Protein AF-A0AB36DTX1-F1 (afdb_monomer_lite)

Foldseek 3Di:
DDDDDDDPDDDPPDPPPDPPDDDDDPDPPVVVVVVVVVVVVVVVVVVVCVLVVVLVVCVVVVNQQANKDKDKDKDKDKDKDKDKDKDKDDDDEDEAEACAEAEAWQDDPQQVSEAAHELYEYEGLAEYEYYGQAEYEFYWDKIKMKMKMKMKMKMKMKMKMWMQGNVGIDIDIDIDIDIDIDIKMKIKMDTREYEAYEQNYEYEYEHNEEYEHESYDYHHVYYYYHYDYYHYYYDDIDMDMD

Sequence (242 aa):
MINTHDEAAQNVMAVVEQTHQVGESKNNRINALAAANTAWAAMRAAESVGSALYSAQALANGNIKNANVSVSLTYGEQKNVQTQHIQGNTATNSAINAGGNVTITATGADNASDINIVGSDVSGKQGTRFLADDEINFLAAKQTHQERSNNKSSGWNAGVSASYGSDGFAFGVTAGGNYGKGYGNGDETTWRTSHIGDKASNTVMVSGGNTTVKGAQVLGKSIISDVENLTIASVQDTMSYT

Organism: NCBI:txid155515

pLDDT: mean 77.7, std 23.34, range [25.55, 98.75]

Structure (mmCIF, N/CA/C/O backbone):
data_AF-A0AB36DTX1-F1
#
_entry.id   AF-A0AB36DTX1-F1
#
loop_
_atom_site.group_PDB
_atom_site.id
_atom_site.type_symbol
_atom_site.label_atom_id
_atom_site.label_alt_id
_atom_site.label_comp_id
_atom_site.label_asym_id
_atom_site.label_entity_id
_atom_site.label_seq_id
_atom_site.pdbx_PDB_ins_code
_atom_site.Cartn_x
_atom_site.Cartn_y
_atom_site.Cartn_z
_atom_site.occupancy
_atom_site.B_iso_or_equiv
_atom_site.auth_seq_id
_atom_site.auth_comp_id
_atom_site.auth_asym_id
_atom_site.auth_atom_id
_atom_site.pdbx_PDB_model_num
ATOM 1 N N . MET A 1 1 ? 43.675 40.129 -79.282 1.00 30.28 1 MET A N 1
ATOM 2 C CA . MET A 1 1 ? 43.046 41.398 -78.857 1.00 30.28 1 MET A CA 1
ATOM 3 C C . MET A 1 1 ? 41.563 41.120 -78.640 1.00 30.28 1 MET A C 1
ATOM 5 O O . MET A 1 1 ? 40.947 40.629 -79.570 1.00 30.28 1 MET A O 1
ATOM 9 N N . ILE A 1 2 ? 41.122 41.108 -77.370 1.00 25.55 2 ILE A N 1
ATOM 10 C CA . ILE A 1 2 ? 40.195 42.089 -76.734 1.00 25.55 2 ILE A CA 1
ATOM 11 C C . ILE A 1 2 ? 38.731 41.609 -76.869 1.00 25.55 2 ILE A C 1
ATOM 13 O O . ILE A 1 2 ? 38.203 41.616 -77.970 1.00 25.55 2 ILE A O 1
ATOM 17 N N . ASN A 1 3 ? 38.187 40.952 -75.827 1.00 26.89 3 ASN A N 1
ATOM 18 C CA . ASN A 1 3 ? 37.191 41.444 -74.828 1.00 26.89 3 ASN A CA 1
ATOM 19 C C . ASN A 1 3 ? 35.761 41.014 -75.235 1.00 26.89 3 ASN A C 1
ATOM 21 O O . ASN A 1 3 ? 35.511 40.880 -76.421 1.00 26.89 3 ASN A O 1
ATOM 25 N N . THR A 1 4 ? 34.765 40.739 -74.385 1.00 33.34 4 THR A N 1
ATOM 26 C CA . THR A 1 4 ? 34.500 40.921 -72.940 1.00 33.34 4 THR A CA 1
ATOM 27 C C . THR A 1 4 ? 33.229 40.103 -72.640 1.00 33.34 4 THR A C 1
ATOM 29 O O . THR A 1 4 ? 32.319 40.089 -73.459 1.00 33.34 4 THR A O 1
ATOM 32 N N . HIS A 1 5 ? 33.203 39.283 -71.585 1.00 38.34 5 HIS A N 1
ATOM 33 C CA . HIS A 1 5 ? 32.320 39.454 -70.415 1.00 38.34 5 HIS A CA 1
ATOM 34 C C . HIS A 1 5 ? 31.185 40.480 -70.583 1.00 38.34 5 HIS A C 1
ATOM 36 O O . HIS A 1 5 ? 31.476 41.669 -70.572 1.00 38.34 5 HIS A O 1
ATOM 42 N N . ASP A 1 6 ? 29.930 40.028 -70.640 1.00 33.78 6 ASP A N 1
ATOM 43 C CA . ASP A 1 6 ? 28.922 40.385 -69.632 1.00 33.78 6 ASP A CA 1
ATOM 44 C C . ASP A 1 6 ? 27.662 39.522 -69.806 1.00 33.78 6 ASP A C 1
ATOM 46 O O . ASP A 1 6 ? 27.071 39.503 -70.877 1.00 33.78 6 ASP A O 1
ATOM 50 N N . GLU A 1 7 ? 27.287 38.791 -68.760 1.00 32.81 7 GLU A N 1
ATOM 51 C CA . GLU A 1 7 ? 25.889 38.562 -68.365 1.00 32.81 7 GLU A CA 1
ATOM 52 C C . GLU A 1 7 ? 25.905 37.973 -66.946 1.00 32.81 7 GLU A C 1
ATOM 54 O O . GLU A 1 7 ? 25.476 36.858 -66.647 1.00 32.81 7 GLU A O 1
ATOM 59 N N . ALA A 1 8 ? 26.469 38.766 -66.033 1.00 42.12 8 ALA A N 1
ATOM 60 C CA . ALA A 1 8 ? 26.218 38.636 -64.611 1.00 42.12 8 ALA A CA 1
ATOM 61 C C . ALA A 1 8 ? 24.843 39.253 -64.309 1.00 42.12 8 ALA A C 1
ATOM 63 O O . ALA A 1 8 ? 24.759 40.435 -63.995 1.00 42.12 8 ALA A O 1
ATOM 64 N N . ALA A 1 9 ? 23.748 38.490 -64.427 1.00 41.53 9 ALA A N 1
ATOM 65 C CA . ALA A 1 9 ? 22.434 39.030 -64.046 1.00 41.53 9 ALA A CA 1
ATOM 66 C C . ALA A 1 9 ? 21.349 38.036 -63.609 1.00 41.53 9 ALA A C 1
ATOM 68 O O . ALA A 1 9 ? 20.247 38.483 -63.302 1.00 41.53 9 ALA A O 1
ATOM 69 N N . GLN A 1 10 ? 21.583 36.724 -63.528 1.00 39.94 10 GLN A N 1
ATOM 70 C CA . GLN A 1 10 ? 20.505 35.809 -63.119 1.00 39.94 10 GLN A CA 1
ATOM 71 C C . GLN A 1 10 ? 21.005 34.666 -62.244 1.00 39.94 10 GLN A C 1
ATOM 73 O O . GLN A 1 10 ? 21.277 33.588 -62.752 1.00 39.94 10 GLN A O 1
ATOM 78 N N . ASN A 1 11 ? 21.139 34.925 -60.935 1.00 34.72 11 ASN A N 1
ATOM 79 C CA . ASN A 1 11 ? 20.739 33.995 -59.857 1.00 34.72 11 ASN A CA 1
ATOM 80 C C . ASN A 1 11 ? 21.130 34.515 -58.457 1.00 34.72 11 ASN A C 1
ATOM 82 O O . ASN A 1 11 ? 21.840 33.853 -57.706 1.00 34.72 11 ASN A O 1
ATOM 86 N N . VAL A 1 12 ? 20.646 35.707 -58.082 1.00 37.22 12 VAL A N 1
ATOM 87 C CA . VAL A 1 12 ? 20.750 36.229 -56.696 1.00 37.22 12 VAL A CA 1
ATOM 88 C C . VAL A 1 12 ? 19.394 36.266 -55.967 1.00 37.22 12 VAL A C 1
ATOM 90 O O . VAL A 1 12 ? 19.326 36.620 -54.799 1.00 37.22 12 VAL A O 1
ATOM 93 N N . MET A 1 13 ? 18.292 35.817 -56.569 1.00 35.56 13 MET A N 1
ATOM 94 C CA . MET A 1 13 ? 16.969 35.885 -55.926 1.00 35.56 13 MET A CA 1
ATOM 95 C C . MET A 1 13 ? 16.268 34.524 -55.908 1.00 35.56 13 MET A C 1
ATOM 97 O O . MET A 1 13 ? 15.275 34.322 -56.592 1.00 35.56 13 MET A O 1
ATOM 101 N N . ALA A 1 14 ? 16.785 33.586 -55.112 1.00 34.72 14 ALA A N 1
ATOM 102 C CA . ALA A 1 14 ? 16.060 32.356 -54.766 1.00 34.72 14 ALA A CA 1
ATOM 103 C C . ALA A 1 14 ? 16.318 31.911 -53.310 1.00 34.72 14 ALA A C 1
ATOM 105 O O . ALA A 1 14 ? 16.399 30.723 -53.018 1.00 34.72 14 ALA A O 1
ATOM 106 N N . VAL A 1 15 ? 16.477 32.873 -52.389 1.00 36.94 15 VAL A N 1
ATOM 107 C CA . VAL A 1 15 ? 16.600 32.622 -50.932 1.00 36.94 15 VAL A CA 1
ATOM 108 C C . VAL A 1 15 ? 15.496 33.323 -50.115 1.00 36.94 15 VAL A C 1
ATOM 110 O O . VAL A 1 15 ? 15.457 33.201 -48.898 1.00 36.94 15 VAL A O 1
ATOM 113 N N . VAL A 1 16 ? 14.530 34.010 -50.737 1.00 35.59 16 VAL A N 1
ATOM 114 C CA . VAL A 1 16 ? 13.534 34.822 -49.992 1.00 35.59 16 VAL A CA 1
ATOM 115 C C . VAL A 1 16 ? 12.082 34.340 -50.148 1.00 35.59 16 VAL A C 1
ATOM 117 O O . VAL A 1 16 ? 11.162 34.992 -49.673 1.00 35.59 16 VAL A O 1
ATOM 120 N N . GLU A 1 17 ? 11.836 33.154 -50.708 1.00 36.50 17 GLU A N 1
ATOM 121 C CA . GLU A 1 17 ? 10.462 32.654 -50.896 1.00 36.50 17 GLU A CA 1
ATOM 122 C C . GLU A 1 17 ? 10.213 31.258 -50.304 1.00 36.50 17 GLU A C 1
ATOM 124 O O . GLU A 1 17 ? 9.745 30.348 -50.975 1.00 36.50 17 GLU A O 1
ATOM 129 N N . GLN A 1 18 ? 10.478 31.086 -49.004 1.00 33.38 18 GLN A N 1
ATOM 130 C CA . GLN A 1 18 ? 9.842 30.023 -48.200 1.00 33.38 18 GLN A CA 1
ATOM 131 C C . GLN A 1 18 ? 9.510 30.492 -46.773 1.00 33.38 18 GLN A C 1
ATOM 133 O O . GLN A 1 18 ? 9.759 29.798 -45.792 1.00 33.38 18 GLN A O 1
ATOM 138 N N . THR A 1 19 ? 8.914 31.680 -46.640 1.00 36.16 19 THR A N 1
ATOM 139 C CA . THR A 1 19 ? 8.473 32.225 -45.337 1.00 36.16 19 THR A CA 1
ATOM 140 C C . THR A 1 19 ? 6.961 32.299 -45.160 1.00 36.16 19 THR A C 1
ATOM 142 O O . THR A 1 19 ? 6.487 32.996 -44.269 1.00 36.16 19 THR A O 1
ATOM 145 N N . HIS A 1 20 ? 6.172 31.562 -45.941 1.00 39.56 20 HIS A N 1
ATOM 146 C CA . HIS A 1 20 ? 4.718 31.561 -45.768 1.0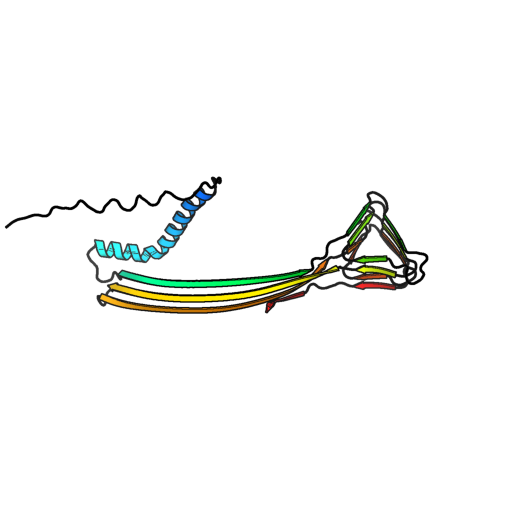0 39.56 20 HIS A CA 1
ATOM 147 C C . HIS A 1 20 ? 4.123 30.157 -45.818 1.00 39.56 20 HIS A C 1
ATOM 149 O O . HIS A 1 20 ? 3.530 29.761 -46.813 1.00 39.56 20 HIS A O 1
ATOM 155 N N . GLN A 1 21 ? 4.251 29.430 -44.705 1.00 42.47 21 GLN A N 1
ATOM 156 C CA . GLN A 1 21 ? 3.167 28.620 -44.130 1.00 42.47 21 GLN A CA 1
ATOM 157 C C . GLN A 1 21 ? 3.611 28.027 -42.787 1.00 42.47 21 GLN A C 1
ATOM 159 O O . GLN A 1 21 ? 3.965 26.859 -42.680 1.00 42.47 21 GLN A O 1
ATOM 164 N N . VAL A 1 22 ? 3.571 28.836 -41.729 1.00 38.41 22 VAL A N 1
ATOM 165 C CA . VAL A 1 22 ? 3.405 28.307 -40.371 1.00 38.41 22 VAL A CA 1
ATOM 166 C C . VAL A 1 22 ? 2.289 29.109 -39.730 1.00 38.41 22 VAL A C 1
ATOM 168 O O . VAL A 1 22 ? 2.400 30.316 -39.525 1.00 38.41 22 VAL A O 1
ATOM 171 N N . GLY A 1 23 ? 1.174 28.415 -39.528 1.00 38.50 23 GLY A N 1
ATOM 172 C CA . GLY A 1 23 ? -0.041 28.948 -38.950 1.00 38.50 23 GLY A CA 1
ATOM 173 C C . GLY A 1 23 ? 0.167 29.499 -37.544 1.00 38.50 23 GLY A C 1
ATOM 174 O O . GLY A 1 23 ? 1.085 29.131 -36.810 1.00 38.50 23 GLY A O 1
ATOM 175 N N . GLU A 1 24 ? -0.740 30.401 -37.205 1.00 44.47 24 GLU A N 1
ATOM 176 C CA . GLU A 1 24 ? -0.897 31.075 -35.928 1.00 44.47 24 GLU A CA 1
ATOM 177 C C . GLU A 1 24 ? -0.615 30.164 -34.722 1.00 44.47 24 GLU A C 1
ATOM 179 O O . GLU A 1 24 ? -1.374 29.250 -34.407 1.00 44.47 24 GLU A O 1
ATOM 184 N N . SER A 1 25 ? 0.453 30.453 -33.981 1.00 38.62 25 SER A N 1
ATOM 185 C CA . SER A 1 25 ? 0.620 29.954 -32.617 1.00 38.62 25 SER A CA 1
ATOM 186 C C . SER A 1 25 ? 0.787 31.138 -31.678 1.00 38.62 25 SER A C 1
ATOM 188 O O . SER A 1 25 ? 1.825 31.796 -31.627 1.00 38.62 25 SER A O 1
ATOM 190 N N . LYS A 1 26 ? -0.283 31.418 -30.931 1.00 46.44 26 LYS A N 1
ATOM 191 C CA . LYS A 1 26 ? -0.342 32.409 -29.854 1.00 46.44 26 LYS A CA 1
ATOM 192 C C . LYS A 1 26 ? 0.553 31.967 -28.697 1.00 46.44 26 LYS A C 1
ATOM 194 O O . LYS A 1 26 ? 0.044 31.381 -27.756 1.00 46.44 26 LYS A O 1
ATOM 199 N N . ASN A 1 27 ? 1.863 32.207 -28.759 1.00 40.97 27 ASN A N 1
ATOM 200 C CA . ASN A 1 27 ? 2.748 32.165 -27.589 1.00 40.97 27 ASN A CA 1
ATOM 201 C C . ASN A 1 27 ? 4.073 32.897 -27.874 1.00 40.97 27 ASN A C 1
ATOM 203 O O . ASN A 1 27 ? 5.014 32.323 -28.420 1.00 40.97 27 ASN A O 1
ATOM 207 N N . ASN A 1 28 ? 4.185 34.147 -27.403 1.00 47.97 28 ASN A N 1
ATOM 208 C CA . ASN A 1 28 ? 5.366 35.031 -27.505 1.00 47.97 28 ASN A CA 1
ATOM 209 C C . ASN A 1 28 ? 6.669 34.471 -26.882 1.00 47.97 28 ASN A C 1
ATOM 211 O O . ASN A 1 28 ? 7.699 35.137 -26.901 1.00 47.97 28 ASN A O 1
ATOM 215 N N . ARG A 1 29 ? 6.648 33.258 -26.316 1.00 45.75 29 ARG A N 1
ATOM 216 C CA . ARG A 1 29 ? 7.802 32.598 -25.687 1.00 45.75 29 ARG A CA 1
ATOM 217 C C . ARG A 1 29 ? 8.545 31.628 -26.610 1.00 45.75 29 ARG A C 1
ATOM 219 O O . ARG A 1 29 ? 9.680 31.282 -26.304 1.00 45.75 29 ARG A O 1
ATOM 226 N N . ILE A 1 30 ? 7.954 31.229 -27.739 1.00 44.59 30 ILE A N 1
ATOM 227 C CA . ILE A 1 30 ? 8.590 30.285 -28.678 1.00 44.59 30 ILE A CA 1
ATOM 228 C C . ILE A 1 30 ? 9.652 30.985 -29.549 1.00 44.59 30 ILE A C 1
ATOM 230 O O . ILE A 1 30 ? 10.668 30.381 -29.880 1.00 44.59 30 ILE A O 1
ATOM 234 N N . ASN A 1 31 ? 9.517 32.292 -29.802 1.00 42.81 31 ASN A N 1
ATOM 235 C CA . ASN A 1 31 ? 10.496 33.046 -30.599 1.00 42.81 31 ASN A CA 1
ATOM 236 C C . ASN A 1 31 ? 11.776 33.427 -29.837 1.00 42.81 31 ASN A C 1
ATOM 238 O O . ASN A 1 31 ? 12.819 33.618 -30.458 1.00 42.81 31 ASN A O 1
ATOM 242 N N . ALA A 1 32 ? 11.740 33.502 -28.503 1.00 50.34 32 ALA A N 1
ATOM 243 C CA . ALA A 1 32 ? 12.920 33.875 -27.719 1.00 50.34 32 ALA A CA 1
ATOM 244 C C . ALA A 1 32 ? 13.977 32.753 -27.653 1.00 50.34 32 ALA A C 1
ATOM 246 O O . ALA A 1 32 ? 15.165 33.036 -27.509 1.00 50.34 32 ALA A O 1
ATOM 247 N N . LEU A 1 33 ? 13.573 31.483 -27.807 1.00 48.06 33 LEU A N 1
ATOM 248 C CA . LEU A 1 33 ? 14.502 30.345 -27.787 1.00 48.06 33 LEU A CA 1
ATOM 249 C C . LEU A 1 33 ? 15.276 30.158 -29.104 1.00 48.06 33 LEU A C 1
ATOM 251 O O . LEU A 1 33 ? 16.348 29.553 -29.098 1.00 48.06 33 LEU A O 1
ATOM 255 N N . ALA A 1 34 ? 14.776 30.698 -30.219 1.00 48.03 34 ALA A N 1
ATOM 256 C CA . ALA A 1 34 ? 15.434 30.589 -31.522 1.00 48.03 34 ALA A CA 1
ATOM 257 C C . ALA A 1 34 ? 16.704 31.456 -31.616 1.00 48.03 34 ALA A C 1
ATOM 259 O O . ALA A 1 34 ? 17.666 31.062 -32.267 1.00 48.03 34 ALA A O 1
ATOM 260 N N . ALA A 1 35 ? 16.748 32.596 -30.918 1.00 46.44 35 ALA A N 1
ATOM 261 C CA . ALA A 1 35 ? 17.916 33.481 -30.898 1.00 46.44 35 ALA A CA 1
ATOM 262 C C . ALA A 1 35 ? 19.001 33.047 -29.888 1.00 46.44 35 ALA A C 1
ATOM 264 O O . ALA A 1 35 ? 20.168 33.397 -30.043 1.00 46.44 35 ALA A O 1
ATOM 265 N N . ALA A 1 36 ? 18.638 32.274 -28.857 1.00 41.97 36 ALA A N 1
ATOM 266 C CA . ALA A 1 36 ? 19.578 31.809 -27.834 1.00 41.97 36 ALA A CA 1
ATOM 267 C C . ALA A 1 36 ? 20.322 30.521 -28.244 1.00 41.97 36 ALA A C 1
ATOM 269 O O . ALA A 1 36 ? 21.520 30.391 -27.988 1.00 41.97 36 ALA A O 1
ATOM 270 N N . ASN A 1 37 ? 19.652 29.590 -28.937 1.00 41.16 37 ASN A N 1
ATOM 271 C CA . ASN A 1 37 ? 20.291 28.358 -29.420 1.00 41.16 37 ASN A CA 1
ATOM 272 C C . ASN A 1 37 ? 21.269 28.601 -30.581 1.00 41.16 37 ASN A C 1
ATOM 274 O O . ASN A 1 37 ? 22.241 27.860 -30.720 1.00 41.16 37 ASN A O 1
ATOM 278 N N . THR A 1 38 ? 21.072 29.655 -31.376 1.00 44.66 38 THR A N 1
ATOM 279 C CA . THR A 1 38 ? 22.028 30.054 -32.421 1.00 44.66 38 THR A CA 1
ATOM 280 C C . THR A 1 38 ? 23.316 30.615 -31.821 1.00 44.66 38 THR A C 1
ATOM 282 O O . THR A 1 38 ? 24.399 30.299 -32.308 1.00 44.66 38 THR A O 1
ATOM 285 N N . ALA A 1 39 ? 23.229 31.351 -30.708 1.00 38.66 39 ALA A N 1
ATOM 286 C CA . ALA A 1 39 ? 24.400 31.847 -29.985 1.00 38.66 39 ALA A CA 1
ATOM 287 C C . ALA A 1 39 ? 25.211 30.714 -29.324 1.00 38.66 39 ALA A C 1
ATOM 289 O O . ALA A 1 39 ? 26.442 30.731 -29.362 1.00 38.66 39 ALA A O 1
ATOM 290 N N . TRP A 1 40 ? 24.548 29.699 -28.755 1.00 38.84 40 TRP A N 1
ATOM 291 C CA . TRP A 1 40 ? 25.237 28.569 -28.114 1.00 38.84 40 TRP A CA 1
ATOM 292 C C . TRP A 1 40 ? 25.852 27.591 -29.130 1.00 38.84 40 TRP A C 1
ATOM 294 O O . TRP A 1 40 ? 26.961 27.096 -28.924 1.00 38.84 40 TRP A O 1
ATOM 304 N N . ALA A 1 41 ? 25.187 27.378 -30.271 1.00 43.34 41 ALA A N 1
ATOM 305 C CA . ALA A 1 41 ? 25.747 26.629 -31.395 1.00 43.34 41 ALA A CA 1
ATOM 306 C C . ALA A 1 41 ? 26.951 27.352 -32.028 1.00 43.34 41 ALA A C 1
ATOM 308 O O . ALA A 1 41 ? 27.944 26.703 -32.353 1.00 43.34 41 ALA A O 1
ATOM 309 N N . ALA A 1 42 ? 26.915 28.687 -32.123 1.00 37.41 42 ALA A N 1
ATOM 310 C CA . ALA A 1 42 ? 28.039 29.491 -32.606 1.00 37.41 42 ALA A CA 1
ATOM 311 C C . ALA A 1 42 ? 29.253 29.458 -31.655 1.00 37.41 42 ALA A C 1
ATOM 313 O O . ALA A 1 42 ? 30.391 29.426 -32.118 1.00 37.41 42 ALA A O 1
ATOM 314 N N . MET A 1 43 ? 29.035 29.394 -30.334 1.00 38.88 43 MET A N 1
ATOM 315 C CA . MET A 1 43 ? 30.123 29.270 -29.352 1.00 38.88 43 MET A CA 1
ATOM 316 C C . MET A 1 43 ? 30.751 27.871 -29.305 1.00 38.88 43 MET A C 1
ATOM 318 O O . MET A 1 43 ? 31.968 27.772 -29.198 1.00 38.88 43 MET A O 1
ATOM 322 N N . ARG A 1 44 ? 29.980 26.783 -29.448 1.00 42.84 44 ARG A N 1
ATOM 323 C CA . ARG A 1 44 ? 30.567 25.431 -29.592 1.00 42.84 44 ARG A CA 1
ATOM 324 C C . ARG A 1 44 ? 31.238 25.219 -30.947 1.00 42.84 44 ARG A C 1
ATOM 326 O O . ARG A 1 44 ? 32.232 24.504 -31.030 1.00 42.84 44 ARG A O 1
ATOM 333 N N . ALA A 1 45 ? 30.751 25.887 -31.992 1.00 41.22 45 ALA A N 1
ATOM 334 C CA . ALA A 1 45 ? 31.471 25.959 -33.255 1.00 41.22 45 ALA A CA 1
ATOM 335 C C . ALA A 1 45 ? 32.825 26.672 -33.085 1.00 41.22 45 ALA A C 1
ATOM 337 O O . ALA A 1 45 ? 33.783 26.286 -33.748 1.00 41.22 45 ALA A O 1
ATOM 338 N N . ALA A 1 46 ? 32.960 27.621 -32.148 1.00 38.75 46 ALA A N 1
ATOM 339 C CA . ALA A 1 46 ? 34.214 28.336 -31.907 1.00 38.75 46 ALA A CA 1
ATOM 340 C C . ALA A 1 46 ? 35.369 27.435 -31.409 1.00 38.75 46 ALA A C 1
ATOM 342 O O . ALA A 1 46 ? 36.513 27.670 -31.791 1.00 38.75 46 ALA A O 1
ATOM 343 N N . GLU A 1 47 ? 35.099 26.363 -30.651 1.00 42.09 47 GLU A N 1
ATOM 344 C CA . GLU A 1 47 ? 36.140 25.383 -30.273 1.00 42.09 47 GLU A CA 1
ATOM 345 C C . GLU A 1 47 ? 36.613 24.545 -31.474 1.00 42.09 47 GLU A C 1
ATOM 347 O O . GLU A 1 47 ? 37.800 24.252 -31.598 1.00 42.09 47 GLU A O 1
ATOM 352 N N . SER A 1 48 ? 35.724 24.244 -32.428 1.00 45.88 48 SER A N 1
ATOM 353 C CA . SER A 1 48 ? 36.092 23.601 -33.705 1.00 45.88 48 SER A CA 1
ATOM 354 C C . SER A 1 48 ? 36.698 24.565 -34.741 1.00 45.88 48 SER A C 1
ATOM 356 O O . SER A 1 48 ? 37.262 24.141 -35.749 1.00 45.88 48 SER A O 1
ATOM 358 N N . VAL A 1 49 ? 36.625 25.876 -34.486 1.00 41.06 49 VAL A N 1
ATOM 359 C CA . VAL A 1 49 ? 37.140 26.950 -35.353 1.00 41.06 49 VAL A CA 1
ATOM 360 C C . VAL A 1 49 ? 38.594 27.317 -35.023 1.00 41.06 49 VAL A C 1
ATOM 362 O O . VAL A 1 49 ? 39.207 28.097 -35.746 1.00 41.06 49 VAL A O 1
ATOM 365 N N . GLY A 1 50 ? 39.226 26.684 -34.030 1.00 46.50 50 GLY A N 1
ATOM 366 C CA . GLY A 1 50 ? 40.689 26.741 -33.896 1.00 46.50 50 GLY A CA 1
ATOM 367 C C . GLY A 1 50 ? 41.405 26.230 -35.158 1.00 46.50 50 GLY A C 1
ATOM 368 O O . GLY A 1 50 ? 42.393 26.811 -35.601 1.00 46.50 50 GLY A O 1
ATOM 369 N N . SER A 1 51 ? 40.848 25.201 -35.805 1.00 47.50 51 SER A N 1
ATOM 370 C CA . SER A 1 51 ? 41.370 24.590 -37.039 1.00 47.50 51 SER A CA 1
ATOM 371 C C . SER A 1 51 ? 41.016 25.388 -38.304 1.00 47.50 51 SER A C 1
ATOM 373 O O . SER A 1 51 ? 41.786 25.427 -39.268 1.00 47.50 51 SER A O 1
ATOM 375 N N . ALA A 1 52 ? 39.853 26.048 -38.303 1.00 44.25 52 ALA A N 1
ATOM 376 C CA . ALA A 1 52 ? 39.348 26.823 -39.438 1.00 44.25 52 ALA A CA 1
ATOM 377 C C . ALA A 1 52 ? 40.005 28.215 -39.551 1.00 44.25 52 ALA A C 1
ATOM 379 O O . ALA A 1 52 ? 40.267 28.691 -40.653 1.00 44.25 52 ALA A O 1
ATOM 380 N N . LEU A 1 53 ? 40.343 28.860 -38.427 1.00 42.84 53 LEU A N 1
ATOM 381 C CA . LEU A 1 53 ? 41.071 30.136 -38.445 1.00 42.84 53 LEU A CA 1
ATOM 382 C C . LEU A 1 53 ? 42.556 29.957 -38.792 1.00 42.84 53 LEU A C 1
ATOM 384 O O . LEU A 1 53 ? 43.109 30.769 -39.533 1.00 42.84 53 LEU A O 1
ATOM 388 N N . TYR A 1 54 ? 43.188 28.868 -38.338 1.00 47.91 54 TYR A N 1
ATOM 389 C CA . TYR A 1 54 ? 44.573 28.544 -38.707 1.00 47.91 54 TYR A CA 1
ATOM 390 C C . TYR A 1 54 ? 44.729 28.281 -40.210 1.00 47.91 54 TYR A C 1
ATOM 392 O O . TYR A 1 54 ? 45.692 28.738 -40.827 1.00 47.91 54 TYR A O 1
ATOM 400 N N . SER A 1 55 ? 43.765 27.585 -40.818 1.00 49.66 55 SER A N 1
ATOM 401 C CA . SER A 1 55 ? 43.750 27.344 -42.264 1.00 49.66 55 SER A CA 1
ATOM 402 C C . SER A 1 55 ? 43.454 28.620 -43.058 1.00 49.66 55 SER A C 1
ATOM 404 O O . SER A 1 55 ? 44.123 28.857 -44.061 1.00 49.66 55 SER A O 1
ATOM 406 N N . ALA A 1 56 ? 42.566 29.501 -42.582 1.00 45.34 56 ALA A N 1
ATOM 407 C CA . ALA A 1 56 ? 42.302 30.797 -43.216 1.00 45.34 56 ALA A CA 1
ATOM 408 C C . ALA A 1 56 ? 43.507 31.761 -43.158 1.00 45.34 56 ALA A C 1
ATOM 410 O O . ALA A 1 56 ? 43.806 32.443 -44.140 1.00 45.34 56 ALA A O 1
ATOM 411 N N . GLN A 1 57 ? 44.246 31.797 -42.045 1.00 45.50 57 GLN A N 1
ATOM 412 C CA . GLN A 1 57 ? 45.416 32.671 -41.899 1.00 45.50 57 GLN A CA 1
ATOM 413 C C . GLN A 1 57 ? 46.660 32.140 -42.638 1.00 45.50 57 GLN A C 1
ATOM 415 O O . GLN A 1 57 ? 47.465 32.930 -43.137 1.00 45.50 57 GLN A O 1
ATOM 420 N N . ALA A 1 58 ? 46.792 30.816 -42.790 1.00 50.78 58 ALA A N 1
ATOM 421 C CA . ALA A 1 58 ? 47.787 30.192 -43.668 1.00 50.78 58 ALA A CA 1
ATOM 422 C C . ALA A 1 58 ? 47.472 30.405 -45.164 1.00 50.78 58 ALA A C 1
ATOM 424 O O . ALA A 1 58 ? 48.395 30.573 -45.965 1.00 50.78 58 ALA A O 1
ATOM 425 N N . LEU A 1 59 ? 46.182 30.469 -45.527 1.00 49.28 59 LEU A N 1
ATOM 426 C CA . LEU A 1 59 ? 45.705 30.798 -46.876 1.00 49.28 59 LEU A CA 1
ATOM 427 C C . LEU A 1 59 ? 46.003 32.261 -47.250 1.00 49.28 59 LEU A C 1
ATOM 429 O O . LEU A 1 59 ? 46.459 32.533 -48.357 1.00 49.28 59 LEU A O 1
ATOM 433 N N . ALA A 1 60 ? 45.814 33.191 -46.308 1.00 51.91 60 ALA A N 1
ATOM 434 C CA . ALA A 1 60 ? 46.058 34.622 -46.509 1.00 51.91 60 ALA A CA 1
ATOM 435 C C . ALA A 1 60 ? 47.552 34.994 -46.619 1.00 51.91 60 ALA A C 1
ATOM 437 O O . ALA A 1 60 ? 47.898 35.930 -47.333 1.00 51.91 60 ALA A O 1
ATOM 438 N N . ASN A 1 61 ? 48.445 34.248 -45.958 1.00 50.28 61 ASN A N 1
ATOM 439 C CA . ASN A 1 61 ? 49.901 34.451 -46.027 1.00 50.28 61 ASN A CA 1
ATOM 440 C C . ASN A 1 61 ? 50.590 33.634 -47.140 1.00 50.28 61 ASN A C 1
ATOM 442 O O . ASN A 1 61 ? 51.814 33.510 -47.149 1.00 50.28 61 ASN A O 1
ATOM 446 N N . GLY A 1 62 ? 49.822 33.044 -48.066 1.00 45.03 62 GLY A N 1
ATOM 447 C CA . GLY A 1 62 ? 50.355 32.295 -49.210 1.00 45.03 62 GLY A CA 1
ATOM 448 C C . GLY A 1 62 ? 51.073 30.990 -48.849 1.00 45.03 62 GLY A C 1
ATOM 449 O O . GLY A 1 62 ? 51.683 30.370 -49.717 1.00 45.03 62 GLY A O 1
ATOM 450 N N . ASN A 1 63 ? 50.989 30.537 -47.594 1.00 51.50 63 ASN A N 1
ATOM 451 C CA . ASN A 1 63 ? 51.671 29.336 -47.120 1.00 51.50 63 ASN A CA 1
ATOM 452 C C . ASN A 1 63 ? 50.679 28.170 -46.988 1.00 51.50 63 ASN A C 1
ATOM 454 O O . ASN A 1 63 ? 50.470 27.591 -45.923 1.00 51.50 63 ASN A O 1
ATOM 458 N N . ILE A 1 64 ? 50.070 27.816 -48.121 1.00 50.97 64 ILE A N 1
ATOM 459 C CA . ILE A 1 64 ? 49.101 26.719 -48.287 1.00 50.97 64 ILE A CA 1
ATOM 460 C C . ILE A 1 64 ? 49.827 25.364 -48.394 1.00 50.97 64 ILE A C 1
ATOM 462 O O . ILE A 1 64 ? 49.540 24.559 -49.274 1.00 50.97 64 ILE A O 1
ATOM 466 N N . LYS A 1 65 ? 50.840 25.114 -47.558 1.00 50.19 65 LYS A N 1
ATOM 467 C CA . LYS A 1 65 ? 51.521 23.805 -47.529 1.00 50.19 65 LYS A CA 1
ATOM 468 C C . LYS A 1 65 ? 51.023 22.882 -46.417 1.00 50.19 65 LYS A C 1
ATOM 470 O O . LYS A 1 65 ? 51.168 21.677 -46.558 1.00 50.19 65 LYS A O 1
ATOM 475 N N . ASN A 1 66 ? 50.363 23.422 -45.384 1.00 49.84 66 ASN A N 1
ATOM 476 C CA . ASN A 1 66 ? 49.899 22.651 -44.218 1.00 49.84 66 ASN A CA 1
ATOM 477 C C . ASN A 1 66 ? 48.412 22.868 -43.859 1.00 49.84 66 ASN A C 1
ATOM 479 O O . ASN A 1 66 ? 47.977 22.470 -42.780 1.00 49.84 66 ASN A O 1
ATOM 483 N N . ALA A 1 67 ? 47.624 23.528 -44.714 1.00 53.91 67 ALA A N 1
ATOM 484 C CA . ALA A 1 67 ? 46.191 23.706 -44.478 1.00 53.91 67 ALA A CA 1
ATOM 485 C C . ALA A 1 67 ? 45.426 22.499 -45.042 1.00 53.91 67 ALA A C 1
ATOM 487 O O . ALA A 1 67 ? 45.222 22.407 -46.249 1.00 53.91 67 ALA A O 1
ATOM 488 N N . ASN A 1 68 ? 45.021 21.576 -44.167 1.00 55.34 68 ASN A N 1
ATOM 489 C CA . ASN A 1 68 ? 44.203 20.428 -44.550 1.00 55.34 68 ASN A CA 1
ATOM 490 C C . ASN A 1 68 ? 42.734 20.864 -44.650 1.00 55.34 68 ASN A C 1
ATOM 492 O O . ASN A 1 68 ? 42.125 21.214 -43.640 1.00 55.34 68 ASN A O 1
ATOM 496 N N . VAL A 1 69 ? 42.169 20.851 -45.856 1.00 66.75 69 VAL A N 1
ATOM 497 C CA . VAL A 1 69 ? 40.767 21.207 -46.122 1.00 66.75 69 VAL A CA 1
ATOM 498 C C . VAL A 1 69 ? 40.050 19.974 -46.651 1.00 66.75 69 VAL A C 1
ATOM 500 O O . VAL A 1 69 ? 40.520 19.357 -47.603 1.00 66.75 69 VAL A O 1
ATOM 503 N N . SER A 1 70 ? 38.917 19.603 -46.056 1.00 63.00 70 SER A N 1
ATOM 504 C CA . SER A 1 70 ? 38.072 18.506 -46.532 1.00 63.00 70 SER A CA 1
ATOM 505 C C . SER A 1 70 ? 36.623 18.958 -46.708 1.00 63.00 70 SER A C 1
ATOM 507 O O . SER A 1 70 ? 36.090 19.724 -45.908 1.00 63.00 70 SER A O 1
ATOM 509 N N . VAL A 1 71 ? 35.986 18.484 -47.778 1.00 73.50 71 VAL A N 1
ATOM 510 C CA . VAL A 1 71 ? 34.563 18.673 -48.081 1.00 73.50 71 VAL A CA 1
ATOM 511 C C . VAL A 1 71 ? 33.951 17.294 -48.287 1.00 73.50 71 VAL A C 1
ATOM 513 O O . VAL A 1 71 ? 34.507 16.472 -49.011 1.00 73.50 71 VAL A O 1
ATOM 516 N N . SER A 1 72 ? 32.811 17.026 -47.658 1.00 72.56 72 SER A N 1
ATOM 517 C CA . SER A 1 72 ? 32.097 15.754 -47.790 1.00 72.56 72 SER A CA 1
ATOM 518 C C . SER A 1 72 ? 30.604 15.970 -47.977 1.00 72.56 72 SER A C 1
ATOM 520 O O . SER A 1 72 ? 30.009 16.779 -47.267 1.00 72.56 72 SER A O 1
ATOM 522 N N . LEU A 1 73 ? 30.001 15.205 -48.884 1.00 75.69 73 LEU A N 1
ATOM 523 C CA . LEU A 1 73 ? 28.565 15.161 -49.122 1.00 75.69 73 LEU A CA 1
ATOM 524 C C . LEU A 1 73 ? 28.071 13.739 -48.863 1.00 75.69 73 LEU A C 1
ATOM 526 O O . LEU A 1 73 ? 28.492 12.813 -49.550 1.00 75.69 73 LEU A O 1
ATOM 530 N N . THR A 1 74 ? 27.177 13.578 -47.891 1.00 78.31 74 THR A N 1
ATOM 531 C CA . THR A 1 74 ? 26.633 12.279 -47.473 1.00 78.31 74 THR A CA 1
ATOM 532 C C . THR A 1 74 ? 25.111 12.304 -47.578 1.00 78.31 74 THR A C 1
ATOM 534 O O . THR A 1 74 ? 24.476 13.239 -47.098 1.00 78.31 74 THR A O 1
ATOM 537 N N . TYR A 1 75 ? 24.526 11.272 -48.182 1.00 79.38 75 TYR A N 1
ATOM 538 C CA . TYR A 1 75 ? 23.088 11.036 -48.287 1.00 79.38 75 TYR A CA 1
ATOM 539 C C . TYR A 1 75 ? 22.723 9.737 -47.570 1.00 79.38 75 TYR A C 1
ATOM 541 O O . TYR A 1 75 ? 23.440 8.746 -47.680 1.00 79.38 75 TYR A O 1
ATOM 549 N N . GLY A 1 76 ? 21.615 9.715 -46.838 1.00 84.12 76 GLY A N 1
ATOM 550 C CA . GLY A 1 76 ? 21.191 8.528 -46.109 1.00 84.12 76 GLY A CA 1
ATOM 551 C C . GLY A 1 76 ? 19.806 8.663 -45.497 1.00 84.12 76 GLY A C 1
ATOM 552 O O . GLY A 1 76 ? 19.322 9.774 -45.284 1.00 84.12 76 GLY A O 1
ATOM 553 N N . GLU A 1 77 ? 19.187 7.527 -45.192 1.00 82.56 77 GLU A N 1
ATOM 554 C CA . GLU A 1 77 ? 17.889 7.450 -44.522 1.00 82.56 77 GLU A CA 1
ATOM 555 C C . GLU A 1 77 ? 18.031 6.788 -43.153 1.00 82.56 77 GLU A C 1
ATOM 557 O O . GLU A 1 77 ? 18.782 5.825 -42.982 1.00 82.56 77 GLU A O 1
ATOM 562 N N . GLN A 1 78 ? 17.263 7.269 -42.175 1.00 85.00 78 GLN A N 1
ATOM 563 C CA . GLN A 1 78 ? 17.218 6.708 -40.829 1.00 85.00 78 GLN A CA 1
ATOM 564 C C . GLN A 1 78 ? 15.769 6.507 -40.383 1.00 85.00 78 GLN A C 1
ATOM 566 O O . GLN A 1 78 ? 14.928 7.394 -40.502 1.00 85.00 78 GLN A O 1
ATOM 571 N N . LYS A 1 79 ? 15.488 5.332 -39.823 1.00 83.81 79 LYS A N 1
ATOM 572 C CA . LYS A 1 79 ? 14.194 4.943 -39.267 1.00 83.81 79 LYS A CA 1
ATOM 573 C C . LYS A 1 79 ? 14.379 4.474 -37.831 1.00 83.81 79 LYS A C 1
ATOM 575 O O . LYS A 1 79 ? 15.204 3.604 -37.568 1.00 83.81 79 LYS A O 1
ATOM 580 N N . ASN A 1 80 ? 13.589 5.019 -36.912 1.00 85.12 80 ASN A N 1
ATOM 581 C CA . ASN A 1 80 ? 13.522 4.574 -35.523 1.00 85.12 80 ASN A CA 1
ATOM 582 C C . ASN A 1 80 ? 12.055 4.385 -35.127 1.00 85.12 80 ASN A C 1
ATOM 584 O O . ASN A 1 80 ? 11.239 5.273 -35.355 1.00 85.12 80 ASN A O 1
ATOM 588 N N . VAL A 1 81 ? 11.717 3.225 -34.570 1.00 86.06 81 VAL A N 1
ATOM 589 C CA . VAL A 1 81 ? 10.361 2.873 -34.142 1.00 86.06 81 VAL A CA 1
ATOM 590 C C . VAL A 1 81 ? 10.428 2.361 -32.713 1.00 86.06 81 VAL A C 1
ATOM 592 O O . VAL A 1 81 ? 11.002 1.301 -32.464 1.00 86.06 81 VAL A O 1
ATOM 595 N N . GLN A 1 82 ? 9.790 3.093 -31.806 1.00 85.75 82 GLN A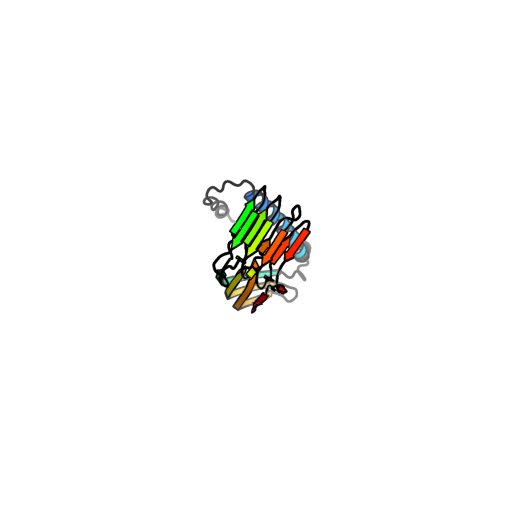 N 1
ATOM 596 C CA . GLN A 1 82 ? 9.611 2.708 -30.413 1.00 85.75 82 GLN A CA 1
ATOM 597 C C . GLN A 1 82 ? 8.130 2.435 -30.155 1.00 85.75 82 GLN A C 1
ATOM 599 O O . GLN A 1 82 ? 7.269 3.250 -30.478 1.00 85.75 82 GLN A O 1
ATOM 604 N N . THR A 1 83 ? 7.838 1.282 -29.568 1.00 86.25 83 THR A N 1
ATOM 605 C CA . THR A 1 83 ? 6.498 0.902 -29.111 1.00 86.25 83 THR A CA 1
ATOM 606 C C . THR A 1 83 ? 6.557 0.623 -27.622 1.00 86.25 83 THR A C 1
ATOM 608 O O . THR A 1 83 ? 7.442 -0.112 -27.188 1.00 86.25 83 THR A O 1
ATOM 611 N N . GLN A 1 84 ? 5.629 1.197 -26.863 1.00 87.69 84 GLN A N 1
ATOM 612 C CA . GLN A 1 84 ? 5.519 1.036 -25.417 1.00 87.69 84 GLN A CA 1
ATOM 613 C C . GLN A 1 84 ? 4.077 0.654 -25.084 1.00 87.69 84 GLN A C 1
ATOM 615 O O . GLN A 1 84 ? 3.133 1.247 -25.607 1.00 87.69 84 GLN A O 1
ATOM 620 N N . HIS A 1 85 ? 3.912 -0.363 -24.250 1.00 86.75 85 HIS A N 1
ATOM 621 C CA . HIS A 1 85 ? 2.625 -0.853 -23.795 1.00 86.75 85 HIS A CA 1
ATOM 622 C C . HIS A 1 85 ? 2.626 -0.906 -22.273 1.00 86.75 85 HIS A C 1
ATOM 624 O O . HIS A 1 85 ? 3.506 -1.528 -21.681 1.00 86.75 85 HIS A O 1
ATOM 630 N N . ILE A 1 86 ? 1.652 -0.239 -21.659 1.00 85.38 86 ILE A N 1
ATOM 631 C CA . ILE A 1 86 ? 1.541 -0.105 -20.208 1.00 85.38 86 ILE A CA 1
ATOM 632 C C . ILE A 1 86 ? 0.220 -0.738 -19.772 1.00 85.38 86 ILE A C 1
ATOM 634 O O . ILE A 1 86 ? -0.835 -0.397 -20.307 1.00 85.38 86 ILE A O 1
ATOM 638 N N . GLN A 1 87 ? 0.278 -1.649 -18.806 1.00 82.38 87 GLN A N 1
ATOM 639 C CA . GLN A 1 87 ? -0.880 -2.276 -18.170 1.00 82.38 87 GLN A CA 1
ATOM 640 C C . GLN A 1 87 ? -0.718 -2.224 -16.654 1.00 82.38 87 GLN A C 1
ATOM 642 O O . GLN A 1 87 ? 0.394 -2.278 -16.141 1.00 82.38 87 GLN A O 1
ATOM 647 N N . GLY A 1 88 ? -1.807 -2.123 -15.903 1.00 84.88 88 GLY A N 1
ATOM 648 C CA . GLY A 1 88 ? -1.710 -2.069 -14.450 1.00 84.88 88 GLY A CA 1
ATOM 649 C C . GLY A 1 88 ? -3.043 -1.837 -13.765 1.00 84.88 88 GLY A C 1
ATOM 650 O O . GLY A 1 88 ? -4.029 -1.489 -14.410 1.00 84.88 88 GLY A O 1
ATOM 651 N N . ASN A 1 89 ? -3.047 -2.016 -12.446 1.00 86.56 89 ASN A N 1
ATOM 652 C CA . ASN A 1 89 ? -4.199 -1.777 -11.590 1.00 86.56 89 ASN A CA 1
ATOM 653 C C . ASN A 1 89 ? -3.806 -0.774 -10.502 1.00 86.56 89 ASN A C 1
ATOM 655 O O . ASN A 1 89 ? -2.865 -1.002 -9.736 1.00 86.56 89 ASN A O 1
ATOM 659 N N . THR A 1 90 ? -4.537 0.335 -10.429 1.00 86.50 90 THR A N 1
ATOM 660 C CA . THR A 1 90 ? -4.351 1.375 -9.413 1.00 86.50 90 THR A CA 1
ATOM 661 C C . THR A 1 90 ? -5.444 1.238 -8.362 1.00 86.50 90 THR A C 1
ATOM 663 O O . THR A 1 90 ? -6.626 1.217 -8.693 1.00 86.50 90 THR A O 1
ATOM 666 N N . ALA A 1 91 ? -5.058 1.149 -7.090 1.00 87.19 91 ALA A N 1
ATOM 667 C CA . ALA A 1 91 ? -6.010 1.098 -5.991 1.00 87.19 91 ALA A CA 1
ATOM 668 C C . ALA A 1 91 ? -6.602 2.495 -5.755 1.00 87.19 91 ALA A C 1
ATOM 670 O O . ALA A 1 91 ? -5.874 3.443 -5.456 1.00 87.19 91 ALA A O 1
ATOM 671 N N . THR A 1 92 ? -7.922 2.625 -5.880 1.00 86.38 92 THR A N 1
ATOM 672 C CA . THR A 1 92 ? -8.652 3.841 -5.501 1.00 86.38 92 THR A CA 1
ATOM 673 C C . THR A 1 92 ? -8.981 3.798 -4.017 1.00 86.38 92 THR A C 1
ATOM 675 O O . THR A 1 92 ? -9.368 2.755 -3.495 1.00 86.38 92 THR A O 1
ATOM 678 N N . ASN A 1 93 ? -8.837 4.930 -3.332 1.00 89.12 93 ASN A N 1
ATOM 679 C CA . ASN A 1 93 ? -9.128 5.000 -1.911 1.00 89.12 93 ASN A CA 1
ATOM 680 C C . ASN A 1 93 ? -10.590 5.283 -1.611 1.00 89.12 93 ASN A C 1
ATOM 682 O O . ASN A 1 93 ? -11.269 5.989 -2.351 1.00 89.12 93 ASN A O 1
ATOM 686 N N . SER A 1 94 ? -11.027 4.797 -0.456 1.00 94.31 94 SER A N 1
ATOM 687 C CA . SER A 1 94 ? -12.211 5.304 0.230 1.00 94.31 94 SER A CA 1
ATOM 688 C C . SER A 1 94 ? -11.786 6.019 1.507 1.00 94.31 94 SER A C 1
ATOM 690 O O . SER A 1 94 ? -10.738 5.704 2.079 1.00 94.31 94 SER A O 1
ATOM 692 N N . ALA A 1 95 ? -12.583 6.997 1.940 1.00 96.06 95 ALA A N 1
ATOM 693 C CA . ALA A 1 95 ? -12.271 7.764 3.135 1.00 96.06 95 ALA A CA 1
ATOM 694 C C . ALA A 1 95 ? -13.503 8.060 3.999 1.00 96.06 95 ALA A C 1
ATOM 696 O O . ALA A 1 95 ? -14.523 8.530 3.497 1.00 96.06 95 ALA A O 1
ATOM 697 N N . ILE A 1 96 ? -13.372 7.852 5.310 1.00 97.25 96 ILE A N 1
ATOM 698 C CA . ILE A 1 96 ? -14.314 8.317 6.334 1.00 97.25 96 ILE A CA 1
ATOM 699 C C . ILE A 1 96 ? -13.594 9.386 7.150 1.00 97.25 96 ILE A C 1
ATOM 701 O O . ILE A 1 96 ? -12.694 9.071 7.919 1.00 97.25 96 ILE A O 1
ATOM 705 N N . ASN A 1 97 ? -13.988 10.650 6.995 1.00 95.62 97 ASN A N 1
ATOM 706 C CA . ASN A 1 97 ? -13.372 11.774 7.699 1.00 95.62 97 ASN A CA 1
ATOM 707 C C . ASN A 1 97 ? -14.441 12.561 8.460 1.00 95.62 97 ASN A C 1
ATOM 709 O O . ASN A 1 97 ? -15.235 13.274 7.849 1.00 95.62 97 ASN A O 1
ATOM 713 N N . ALA A 1 98 ? -14.454 12.453 9.788 1.00 96.25 98 ALA A N 1
ATOM 714 C CA . ALA A 1 98 ? -15.379 13.189 10.643 1.00 96.25 98 ALA A CA 1
ATOM 715 C C . ALA A 1 98 ? -14.641 14.250 11.467 1.00 96.25 98 ALA A C 1
ATOM 717 O O . ALA A 1 98 ? -13.623 13.970 12.098 1.00 96.25 98 ALA A O 1
ATOM 718 N N . GLY A 1 99 ? -15.198 15.465 11.532 1.00 97.25 99 GLY A N 1
ATOM 719 C CA . GLY A 1 99 ? -14.735 16.498 12.471 1.00 97.25 99 GLY A CA 1
ATOM 720 C C . GLY A 1 99 ? -14.996 16.144 13.944 1.00 97.25 99 GLY A C 1
ATOM 721 O O . GLY A 1 99 ? -14.373 16.715 14.832 1.00 97.25 99 GLY A O 1
ATOM 722 N N . GLY A 1 100 ? -15.903 15.197 14.198 1.00 97.19 100 GLY A N 1
ATOM 723 C CA . GLY A 1 100 ? -16.185 14.628 15.513 1.00 97.19 100 GLY A CA 1
ATOM 724 C C . GLY A 1 100 ? -15.578 13.236 15.679 1.00 97.19 100 GLY A C 1
ATOM 725 O O . GLY A 1 100 ? -14.420 12.997 15.329 1.00 97.19 100 GLY A O 1
ATOM 726 N N . ASN A 1 101 ? -16.372 12.315 16.220 1.00 97.75 101 ASN A N 1
ATOM 727 C CA . ASN A 1 101 ? -15.979 10.922 16.403 1.00 97.75 101 ASN A CA 1
ATOM 728 C C . ASN A 1 101 ? -16.354 10.070 15.185 1.00 97.75 101 ASN A C 1
ATOM 730 O O . ASN A 1 101 ? -17.403 10.279 14.578 1.00 97.75 101 ASN A O 1
ATOM 734 N N . VAL A 1 102 ? -15.534 9.067 14.883 1.00 98.44 102 VAL A N 1
ATOM 735 C CA . VAL A 1 102 ? -15.903 7.941 14.018 1.00 98.44 102 VAL A CA 1
ATOM 736 C C . VAL A 1 102 ? -16.078 6.708 14.896 1.00 98.44 102 VAL A C 1
ATOM 738 O O . VAL A 1 102 ? -15.240 6.420 15.748 1.00 98.44 102 VAL A O 1
ATOM 741 N N . THR A 1 103 ? -17.169 5.972 14.703 1.00 98.06 103 THR A N 1
ATOM 742 C CA . THR A 1 103 ? -17.363 4.646 15.297 1.00 98.06 103 THR A CA 1
ATOM 743 C C . THR A 1 103 ? -17.817 3.692 14.206 1.00 98.06 103 THR A C 1
ATOM 745 O O . THR A 1 103 ? -18.816 3.956 13.542 1.00 98.06 103 THR A O 1
ATOM 748 N N . ILE A 1 104 ? -17.066 2.610 14.016 1.00 98.06 104 ILE A N 1
ATOM 749 C CA . ILE A 1 104 ? -17.405 1.513 13.110 1.00 98.06 104 ILE A CA 1
ATOM 750 C C . ILE A 1 104 ? -17.666 0.286 13.971 1.00 98.06 104 ILE A C 1
ATOM 752 O O . ILE A 1 104 ? -16.881 -0.030 14.867 1.00 98.06 104 ILE A O 1
ATOM 756 N N . THR A 1 105 ? -18.798 -0.367 13.736 1.00 97.75 105 THR A N 1
ATOM 757 C CA . THR A 1 105 ? -19.256 -1.489 14.548 1.00 97.75 105 THR A CA 1
ATOM 758 C C . THR A 1 105 ? -19.753 -2.603 13.642 1.00 97.75 105 THR A C 1
ATOM 760 O O . THR A 1 105 ? -20.615 -2.359 12.800 1.00 97.75 105 THR A O 1
ATOM 763 N N . ALA A 1 106 ? -19.196 -3.795 13.818 1.00 97.62 106 ALA A N 1
ATOM 764 C CA . ALA A 1 106 ? -19.622 -5.030 13.181 1.00 97.62 106 ALA A CA 1
ATOM 765 C C . ALA A 1 106 ? -19.948 -6.020 14.303 1.00 97.62 106 ALA A C 1
ATOM 767 O O . ALA A 1 106 ? -19.051 -6.485 14.996 1.00 97.62 106 ALA A O 1
ATOM 768 N N . THR A 1 107 ? -21.234 -6.270 14.540 1.00 95.75 107 THR A N 1
ATOM 769 C CA . THR A 1 107 ? -21.696 -7.144 15.628 1.00 95.75 107 THR A CA 1
ATOM 770 C C . THR A 1 107 ? -22.925 -7.938 15.204 1.00 95.75 107 THR A C 1
ATOM 772 O O . THR A 1 107 ? -23.682 -7.491 14.337 1.00 95.75 107 THR A O 1
ATOM 775 N N . GLY A 1 108 ? -23.190 -9.054 15.878 1.00 92.62 108 GLY A N 1
ATOM 776 C CA . GLY A 1 108 ? -24.423 -9.834 15.725 1.00 92.62 108 GLY A CA 1
ATOM 777 C C . GLY A 1 108 ? -24.398 -10.891 14.620 1.00 92.62 108 GLY A C 1
ATOM 778 O O . GLY A 1 108 ? -25.444 -11.461 14.315 1.00 92.62 108 GLY A O 1
ATOM 779 N N . ALA A 1 109 ? -23.232 -11.157 14.031 1.00 92.19 109 ALA A N 1
ATOM 780 C CA . ALA A 1 109 ? -23.021 -12.229 13.061 1.00 92.19 109 ALA A CA 1
ATOM 781 C C . ALA A 1 109 ? -21.920 -13.212 13.506 1.00 92.19 109 ALA A C 1
ATOM 783 O O . ALA A 1 109 ? -21.348 -13.898 12.661 1.00 92.19 109 ALA A O 1
ATOM 784 N N . ASP A 1 110 ? -21.614 -13.262 14.810 1.00 86.81 110 ASP A N 1
ATOM 785 C CA . ASP A 1 110 ? -20.550 -14.084 15.403 1.00 86.81 110 ASP A CA 1
ATOM 786 C C . ASP A 1 110 ? -19.250 -13.939 14.582 1.00 86.81 110 ASP A C 1
ATOM 788 O O . ASP A 1 110 ? -18.822 -12.810 14.327 1.00 86.81 110 ASP A O 1
ATOM 792 N N . ASN A 1 111 ? -18.714 -15.049 14.064 1.00 91.19 111 ASN A N 1
ATOM 793 C CA . ASN A 1 111 ? -17.479 -15.148 13.270 1.00 91.19 111 ASN A CA 1
ATOM 794 C C . ASN A 1 111 ? -17.550 -14.525 11.853 1.00 91.19 111 ASN A C 1
ATOM 796 O O . ASN A 1 111 ? -16.746 -14.845 10.985 1.00 91.19 111 ASN A O 1
ATOM 800 N N . ALA A 1 112 ? -18.596 -13.760 11.538 1.00 94.00 112 ALA A N 1
ATOM 801 C CA . ALA A 1 112 ? -18.689 -12.979 10.301 1.00 94.00 112 ALA A CA 1
ATOM 802 C C . ALA A 1 112 ? -18.752 -11.469 10.579 1.00 94.00 112 ALA A C 1
ATOM 804 O O . ALA A 1 112 ? -19.018 -10.668 9.678 1.00 94.00 112 ALA A O 1
ATOM 805 N N . SER A 1 113 ? -18.546 -11.070 11.834 1.00 97.31 113 SER A N 1
ATOM 806 C CA . SER A 1 113 ? -18.651 -9.686 12.290 1.00 97.31 113 SER A CA 1
ATOM 807 C C . SER A 1 113 ? -17.319 -8.949 12.158 1.00 97.31 113 SER A C 1
ATOM 809 O O . SER A 1 113 ? -16.842 -8.339 13.114 1.00 97.31 113 SER A O 1
ATOM 811 N N . ASP A 1 114 ? -16.733 -8.995 10.963 1.00 97.94 114 ASP A N 1
ATOM 812 C CA . ASP A 1 114 ? -15.400 -8.451 10.714 1.00 97.94 114 ASP A CA 1
ATOM 813 C C . ASP A 1 114 ? -15.427 -6.990 10.266 1.00 97.94 114 ASP A C 1
ATOM 815 O O . ASP A 1 114 ? -16.285 -6.551 9.491 1.00 97.94 114 ASP A O 1
ATOM 819 N N . ILE A 1 115 ? -14.394 -6.243 10.650 1.00 98.44 115 ILE A N 1
ATOM 820 C CA . ILE A 1 115 ? -14.096 -4.927 10.085 1.00 98.44 115 ILE A CA 1
ATOM 821 C C . ILE A 1 115 ? -12.877 -5.038 9.171 1.00 98.44 115 ILE A C 1
ATOM 823 O O . ILE A 1 115 ? -11.757 -5.219 9.634 1.00 98.44 115 ILE A O 1
ATOM 827 N N . ASN A 1 116 ? -13.074 -4.822 7.869 1.00 98.00 116 ASN A N 1
ATOM 828 C CA . ASN A 1 116 ? -12.003 -4.816 6.872 1.00 98.00 116 ASN A CA 1
ATOM 829 C C . ASN A 1 116 ? -11.799 -3.406 6.294 1.00 98.00 116 ASN A C 1
ATOM 831 O O . ASN A 1 116 ? -12.658 -2.895 5.576 1.00 98.00 116 ASN A O 1
ATOM 835 N N . ILE A 1 117 ? -10.647 -2.783 6.566 1.00 98.19 117 ILE A N 1
ATOM 836 C CA . ILE A 1 117 ? -10.231 -1.502 5.976 1.00 98.19 117 ILE A CA 1
ATOM 837 C C . ILE A 1 117 ? -9.027 -1.743 5.064 1.00 98.19 117 ILE A C 1
ATOM 839 O O . ILE A 1 117 ? -7.908 -1.954 5.532 1.00 98.19 117 ILE A O 1
ATOM 843 N N . VAL A 1 118 ? -9.256 -1.708 3.748 1.00 97.50 118 VAL A N 1
ATOM 844 C CA . VAL A 1 118 ? -8.247 -2.050 2.734 1.00 97.5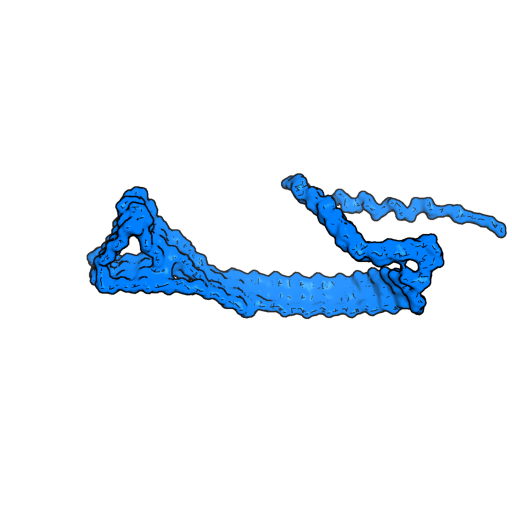0 118 VAL A CA 1
ATOM 845 C C . VAL A 1 118 ? -7.942 -0.843 1.855 1.00 97.50 118 VAL A C 1
ATOM 847 O O . VAL A 1 118 ? -8.851 -0.275 1.249 1.00 97.50 118 VAL A O 1
ATOM 850 N N . GLY A 1 119 ? -6.672 -0.434 1.800 1.00 97.00 119 GLY A N 1
ATOM 851 C CA . GLY A 1 119 ? -6.214 0.759 1.080 1.00 97.00 119 GLY A CA 1
ATOM 852 C C . GLY A 1 119 ? -7.113 1.980 1.287 1.00 97.00 119 GLY A C 1
ATOM 853 O O . GLY A 1 119 ? -7.428 2.673 0.320 1.00 97.00 119 GLY A O 1
ATOM 854 N N . SER A 1 120 ? -7.564 2.216 2.518 1.00 97.81 120 SER A N 1
ATOM 855 C CA . SER A 1 120 ? -8.568 3.237 2.835 1.00 97.81 120 SER A CA 1
ATOM 856 C C . SER A 1 120 ? -8.185 4.043 4.071 1.00 97.81 120 SER A C 1
ATOM 858 O O . SER A 1 120 ? -7.349 3.618 4.871 1.00 97.81 120 SER A O 1
ATOM 860 N N . ASP A 1 121 ? -8.786 5.223 4.210 1.00 97.94 121 ASP A N 1
ATOM 861 C CA . ASP A 1 121 ? -8.473 6.162 5.286 1.00 97.94 121 ASP A CA 1
ATOM 862 C C . ASP A 1 121 ? -9.693 6.367 6.202 1.00 97.94 121 ASP A C 1
ATOM 864 O O . ASP A 1 121 ? -10.806 6.606 5.738 1.00 97.94 121 ASP A O 1
ATOM 868 N N . VAL A 1 122 ? -9.512 6.282 7.517 1.00 98.31 122 VAL A N 1
ATOM 869 C CA . VAL A 1 122 ? -10.587 6.461 8.505 1.00 98.31 122 VAL A CA 1
ATOM 870 C C . VAL A 1 122 ? -10.084 7.385 9.602 1.00 98.31 122 VAL A C 1
ATOM 872 O O . VAL A 1 122 ? -9.134 7.041 10.289 1.00 98.31 122 VAL A O 1
ATOM 875 N N . SER A 1 123 ? -10.706 8.547 9.793 1.00 98.00 123 SER A N 1
ATOM 876 C CA . SER A 1 123 ? -10.241 9.576 10.726 1.00 98.00 123 SER A CA 1
ATOM 877 C C . SER A 1 123 ? -11.408 10.291 11.408 1.00 98.00 123 SER A C 1
ATOM 879 O O . SER A 1 123 ? -12.213 10.958 10.757 1.00 98.00 123 SER A O 1
ATOM 881 N N . GLY A 1 124 ? -11.483 10.195 12.735 1.00 98.12 124 GLY A N 1
ATOM 882 C CA . GLY A 1 124 ? -12.302 11.067 13.577 1.00 98.12 124 GLY A CA 1
ATOM 883 C C . GLY A 1 124 ? -11.429 12.043 14.360 1.00 98.12 124 GLY A C 1
ATOM 884 O O . GLY A 1 124 ? -10.596 11.622 15.166 1.00 98.12 124 GLY A O 1
ATOM 885 N N . LYS A 1 125 ? -11.618 13.354 14.161 1.00 97.38 125 LYS A N 1
ATOM 886 C CA . LYS A 1 125 ? -10.798 14.391 14.820 1.00 97.38 125 LYS A CA 1
ATOM 887 C C . LYS A 1 125 ? -10.995 14.473 16.336 1.00 97.38 125 LYS A C 1
ATOM 889 O O . LYS A 1 125 ? -10.133 15.020 17.014 1.00 97.38 125 LYS A O 1
ATOM 894 N N . GLN A 1 126 ? -12.086 13.924 16.874 1.00 97.81 126 GLN A N 1
ATOM 895 C CA . GLN A 1 126 ? -12.314 13.810 18.325 1.00 97.81 126 GLN A CA 1
ATOM 896 C C . GLN A 1 126 ? -12.117 12.385 18.863 1.00 97.81 126 GLN A C 1
ATOM 898 O O . GLN A 1 126 ? -11.919 12.209 20.063 1.00 97.81 126 GLN A O 1
ATOM 903 N N . GLY A 1 127 ? -12.075 11.385 17.981 1.00 98.06 127 GLY A N 1
ATOM 904 C CA . GLY A 1 127 ? -11.821 9.994 18.338 1.00 98.06 127 GLY A CA 1
ATOM 905 C C . GLY A 1 127 ? -12.221 9.038 17.220 1.00 98.06 127 GLY A C 1
ATOM 906 O O . GLY A 1 127 ? -13.133 9.320 16.443 1.00 98.06 127 GLY A O 1
ATOM 907 N N . THR A 1 128 ? -11.543 7.898 17.135 1.00 98.75 128 THR A N 1
ATOM 908 C CA . THR A 1 128 ? -11.836 6.843 16.156 1.00 98.75 128 THR A CA 1
ATOM 909 C C . THR A 1 128 ? -11.959 5.513 16.887 1.00 98.75 128 THR A C 1
ATOM 911 O O . THR A 1 128 ? -11.035 5.114 17.592 1.00 98.75 128 THR A O 1
ATOM 914 N N . ARG A 1 129 ? -13.096 4.825 16.755 1.00 98.56 129 ARG A N 1
ATOM 915 C CA . ARG A 1 129 ? -13.356 3.560 17.453 1.00 98.56 129 ARG A CA 1
ATOM 916 C C . ARG A 1 129 ? -13.834 2.468 16.505 1.00 98.56 129 ARG A C 1
ATOM 918 O O . ARG A 1 129 ? -14.727 2.703 15.695 1.00 98.56 129 ARG A O 1
ATOM 925 N N . PHE A 1 130 ? -13.277 1.279 16.673 1.00 98.62 130 PHE A N 1
ATOM 926 C CA . PHE A 1 130 ? -13.652 0.058 15.971 1.00 98.62 130 PHE A CA 1
ATOM 927 C C . PHE A 1 130 ? -14.121 -0.974 16.994 1.00 98.62 130 PHE A C 1
ATOM 929 O O . PHE A 1 130 ? -13.468 -1.151 18.023 1.00 98.62 130 PHE A O 1
ATOM 936 N N . LEU A 1 131 ? -15.264 -1.600 16.727 1.00 98.25 131 LEU A N 1
ATOM 937 C CA . LEU A 1 131 ? -15.838 -2.672 17.536 1.00 98.25 131 LEU A CA 1
ATOM 938 C C . LEU A 1 131 ? -16.261 -3.811 16.607 1.00 98.25 131 LEU A C 1
ATOM 940 O O . LEU A 1 131 ? -17.184 -3.621 15.819 1.00 98.25 131 LEU A O 1
ATOM 944 N N . ALA A 1 132 ? -15.591 -4.950 16.695 1.00 98.19 132 ALA A N 1
ATOM 945 C CA . ALA A 1 132 ? -15.903 -6.153 15.932 1.00 98.19 132 ALA A CA 1
ATOM 946 C C . ALA A 1 132 ? -16.158 -7.316 16.898 1.00 98.19 132 ALA A C 1
ATOM 948 O O . ALA A 1 132 ? -15.382 -7.491 17.839 1.00 98.19 132 ALA A O 1
ATOM 949 N N . ASP A 1 133 ? -17.207 -8.110 16.676 1.00 97.75 133 ASP A N 1
ATOM 950 C CA . ASP A 1 133 ? -17.389 -9.350 17.452 1.00 97.75 133 ASP A CA 1
ATOM 951 C C . ASP A 1 133 ? -16.363 -10.427 17.049 1.00 97.75 133 ASP A C 1
ATOM 953 O O . ASP A 1 133 ? -16.090 -11.309 17.858 1.00 97.75 133 ASP A O 1
ATOM 957 N N . ASP A 1 134 ? -15.757 -10.332 15.856 1.00 97.62 134 ASP A N 1
ATOM 958 C CA . ASP A 1 134 ? -14.696 -11.242 15.396 1.00 97.62 134 ASP A CA 1
ATOM 959 C C . ASP A 1 134 ? -13.405 -10.489 15.033 1.00 97.62 134 ASP A C 1
ATOM 961 O O . ASP A 1 134 ? -12.691 -10.066 15.946 1.00 97.62 134 ASP A O 1
ATOM 965 N N . GLU A 1 135 ? -13.087 -10.256 13.754 1.00 98.31 135 GLU A N 1
ATOM 966 C CA . GLU A 1 135 ? -11.779 -9.713 13.370 1.00 98.31 135 GLU A CA 1
ATOM 967 C C . GLU A 1 135 ? -11.768 -8.210 13.036 1.00 98.31 135 GLU A C 1
ATOM 969 O O . GLU A 1 135 ? -12.728 -7.624 12.525 1.00 98.31 135 GLU A O 1
ATOM 974 N N . ILE A 1 136 ? -10.610 -7.570 13.246 1.00 98.69 136 ILE A N 1
ATOM 975 C CA . ILE A 1 136 ? -10.301 -6.241 12.691 1.00 98.69 136 ILE A CA 1
ATOM 976 C C . ILE A 1 136 ? -9.069 -6.331 11.788 1.00 98.69 136 ILE A C 1
ATOM 978 O O . ILE A 1 136 ? -7.960 -6.617 12.231 1.00 98.69 136 ILE A O 1
ATOM 982 N N . ASN A 1 137 ? -9.236 -5.984 10.516 1.00 98.62 137 ASN A N 1
ATOM 983 C CA . ASN A 1 137 ? -8.211 -6.098 9.488 1.00 98.62 137 ASN A CA 1
ATOM 984 C C . ASN A 1 137 ? -7.945 -4.743 8.819 1.00 98.62 137 ASN A C 1
ATOM 986 O O . ASN A 1 137 ? -8.740 -4.244 8.021 1.00 98.62 137 ASN A O 1
ATOM 990 N N . PHE A 1 138 ? -6.785 -4.152 9.103 1.00 98.56 138 PHE A N 1
ATOM 991 C CA . PHE A 1 138 ? -6.274 -2.952 8.442 1.00 98.56 138 PHE A CA 1
ATOM 992 C C . PHE A 1 138 ? -5.169 -3.337 7.464 1.00 98.56 138 PHE A C 1
ATOM 994 O O . PHE A 1 138 ? -4.052 -3.674 7.861 1.00 98.56 138 PHE A O 1
ATOM 1001 N N . LEU A 1 139 ? -5.476 -3.287 6.170 1.00 98.31 139 LEU A N 1
ATOM 1002 C CA . LEU A 1 139 ? -4.634 -3.845 5.115 1.00 98.31 139 LEU A CA 1
ATOM 1003 C C . LEU A 1 139 ? -4.270 -2.785 4.074 1.00 98.31 139 LEU A C 1
ATOM 1005 O O . LEU A 1 139 ? -5.089 -1.935 3.726 1.00 98.31 139 LEU A O 1
ATOM 1009 N N . ALA A 1 140 ? -3.062 -2.846 3.522 1.00 97.25 140 ALA A N 1
ATOM 1010 C CA . ALA A 1 140 ? -2.743 -2.119 2.298 1.00 97.25 140 ALA A CA 1
ATOM 1011 C C . ALA A 1 140 ? -3.466 -2.723 1.084 1.00 97.25 140 ALA A C 1
ATOM 1013 O O . ALA A 1 140 ? -3.635 -3.940 0.996 1.00 97.25 140 ALA A O 1
ATOM 1014 N N . ALA A 1 141 ? -3.820 -1.889 0.105 1.00 96.62 141 ALA A N 1
ATOM 1015 C CA . ALA A 1 141 ? -4.295 -2.365 -1.194 1.00 96.62 141 ALA A CA 1
ATOM 1016 C C . ALA A 1 141 ? -3.124 -2.519 -2.174 1.00 96.62 141 ALA A C 1
ATOM 1018 O O . ALA A 1 141 ? -2.319 -1.603 -2.334 1.00 96.62 141 ALA A O 1
ATOM 1019 N N . LYS A 1 142 ? -3.034 -3.669 -2.849 1.00 94.38 142 LYS A N 1
ATOM 1020 C CA . LYS A 1 142 ? -1.992 -3.940 -3.848 1.00 94.38 142 LYS A CA 1
ATOM 1021 C C . LYS A 1 142 ? -2.227 -3.128 -5.124 1.00 94.38 142 LYS A C 1
ATOM 1023 O O . LYS A 1 142 ? -3.350 -3.064 -5.621 1.00 94.38 142 LYS A O 1
ATOM 1028 N N . GLN A 1 143 ? -1.155 -2.590 -5.689 1.00 92.81 143 GLN A N 1
ATOM 1029 C CA . GLN A 1 143 ? -1.110 -1.929 -6.988 1.00 92.81 143 GLN A CA 1
ATOM 1030 C C . GLN A 1 143 ? -0.084 -2.629 -7.877 1.00 92.81 143 GLN A C 1
ATOM 1032 O O . GLN A 1 143 ? 0.934 -3.124 -7.392 1.00 92.81 143 GLN A O 1
ATOM 1037 N N . THR A 1 144 ? -0.355 -2.690 -9.178 1.00 92.12 144 THR A N 1
ATOM 1038 C CA . THR A 1 144 ? 0.559 -3.305 -10.149 1.00 92.12 144 THR A CA 1
ATOM 1039 C C . THR A 1 144 ? 0.753 -2.395 -11.345 1.00 92.12 144 THR A C 1
ATOM 1041 O O . THR A 1 144 ? -0.217 -1.826 -11.845 1.00 92.12 144 THR A O 1
ATOM 1044 N N . HIS A 1 145 ? 1.983 -2.305 -11.835 1.00 91.12 145 HIS A N 1
ATOM 1045 C CA . HIS A 1 145 ? 2.332 -1.558 -13.034 1.00 91.12 145 HIS A CA 1
ATOM 1046 C C . HIS A 1 145 ? 3.275 -2.402 -13.894 1.00 91.12 145 HIS A C 1
ATOM 1048 O O . HIS A 1 145 ? 4.278 -2.917 -13.413 1.00 91.12 145 HIS A O 1
ATOM 1054 N N . GLN A 1 146 ? 2.912 -2.606 -15.155 1.00 89.88 146 GLN A N 1
ATOM 1055 C CA . GLN A 1 146 ? 3.655 -3.401 -16.120 1.00 89.88 146 GLN A CA 1
ATOM 1056 C C . GLN A 1 146 ? 3.913 -2.562 -17.357 1.00 89.88 146 GLN A C 1
ATOM 1058 O O . GLN A 1 146 ? 2.983 -2.063 -17.987 1.00 89.88 146 GLN A O 1
ATOM 1063 N N . GLU A 1 147 ? 5.175 -2.470 -17.740 1.00 91.06 147 GLU A N 1
ATOM 1064 C CA . GLU A 1 147 ? 5.613 -1.796 -18.947 1.00 91.06 147 GLU A CA 1
ATOM 1065 C C . GLU A 1 147 ? 6.300 -2.801 -19.867 1.00 91.06 147 GLU A C 1
ATOM 1067 O O . GLU A 1 147 ? 7.094 -3.635 -19.430 1.00 91.06 147 GLU A O 1
ATOM 1072 N N . ARG A 1 148 ? 5.986 -2.742 -21.158 1.00 92.06 148 ARG A N 1
ATOM 1073 C CA . ARG A 1 148 ? 6.626 -3.532 -22.209 1.00 92.06 148 ARG A CA 1
ATOM 1074 C C . ARG A 1 148 ? 7.033 -2.597 -23.331 1.00 92.06 148 ARG A C 1
ATOM 1076 O O . ARG A 1 148 ? 6.187 -1.923 -23.914 1.00 92.06 148 ARG A O 1
ATOM 1083 N N . SER A 1 149 ? 8.316 -2.566 -23.657 1.00 90.12 149 SER A N 1
ATOM 1084 C CA . SER A 1 149 ? 8.876 -1.695 -24.683 1.00 90.12 149 SER A CA 1
ATOM 1085 C C . SER A 1 149 ? 9.649 -2.491 -25.732 1.00 90.12 149 SER A C 1
ATOM 1087 O O . SER A 1 149 ? 10.292 -3.505 -25.452 1.00 90.12 149 SER A O 1
ATOM 1089 N N . ASN A 1 150 ? 9.567 -2.036 -26.977 1.00 90.50 150 ASN A N 1
ATOM 1090 C CA . ASN A 1 150 ? 10.338 -2.559 -28.096 1.00 90.50 150 ASN A CA 1
ATOM 1091 C C . ASN A 1 150 ? 10.833 -1.380 -28.923 1.00 90.50 150 ASN A C 1
ATOM 1093 O O . ASN A 1 150 ? 10.040 -0.517 -29.303 1.00 90.50 150 ASN A O 1
ATOM 1097 N N . ASN A 1 151 ? 12.129 -1.351 -29.195 1.00 86.50 151 ASN A N 1
ATOM 1098 C CA . ASN A 1 151 ? 12.760 -0.336 -30.015 1.00 86.50 151 ASN A CA 1
ATOM 1099 C C . ASN A 1 151 ? 13.449 -0.991 -31.209 1.00 86.50 151 ASN A C 1
ATOM 1101 O O . ASN A 1 151 ? 14.153 -1.992 -31.063 1.00 86.50 151 ASN A O 1
ATOM 1105 N N . LYS A 1 152 ? 13.270 -0.417 -32.395 1.00 90.12 152 LYS A N 1
ATOM 1106 C CA . LYS A 1 152 ? 13.945 -0.839 -33.623 1.00 90.12 152 LYS A CA 1
ATOM 1107 C C . LYS A 1 152 ? 14.466 0.386 -34.351 1.00 90.12 152 LYS A C 1
ATOM 1109 O O . LYS A 1 152 ? 13.679 1.2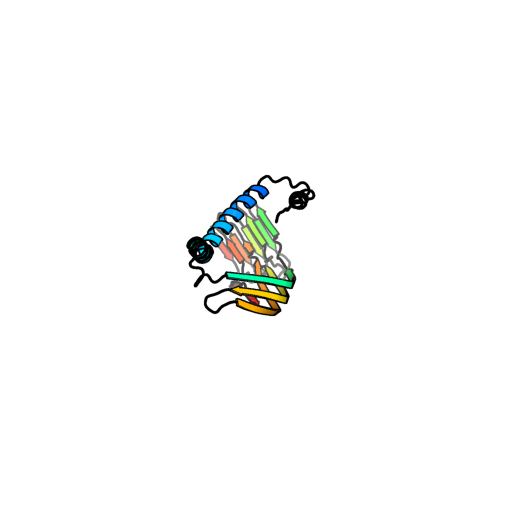45 -34.738 1.00 90.12 152 LYS A O 1
ATOM 1114 N N . SER A 1 153 ? 15.766 0.422 -34.597 1.00 89.00 153 SER A N 1
ATOM 1115 C CA . SER A 1 153 ? 16.417 1.437 -35.409 1.00 89.00 153 SER A CA 1
ATOM 1116 C C . SER A 1 153 ? 17.110 0.799 -36.606 1.00 89.00 153 SER A C 1
ATOM 1118 O O . SER A 1 153 ? 17.666 -0.295 -36.533 1.00 89.00 153 SER A O 1
ATOM 1120 N N . SER A 1 154 ? 17.069 1.480 -37.739 1.00 91.75 154 SER A N 1
ATOM 1121 C CA . SER A 1 154 ? 17.823 1.109 -38.928 1.00 91.75 154 SER A CA 1
ATOM 1122 C C . SER A 1 154 ? 18.162 2.360 -39.715 1.00 91.75 154 SER A C 1
ATOM 1124 O O . SER A 1 154 ? 17.327 3.255 -39.823 1.00 91.75 154 SER A O 1
ATOM 1126 N N . GLY A 1 155 ? 19.348 2.426 -40.291 1.00 90.06 155 GLY A N 1
ATOM 1127 C CA . GLY A 1 155 ? 19.730 3.522 -41.160 1.00 90.06 155 GLY A CA 1
ATOM 1128 C C . GLY A 1 155 ? 20.839 3.116 -42.105 1.00 90.06 155 GLY A C 1
ATOM 1129 O O . GLY A 1 155 ? 21.561 2.148 -41.864 1.00 90.06 155 GLY A O 1
ATOM 1130 N N . TRP A 1 156 ? 20.946 3.850 -43.197 1.00 91.44 156 TRP A N 1
ATOM 1131 C CA . TRP A 1 156 ? 22.019 3.702 -44.163 1.00 91.44 156 TRP A CA 1
ATOM 1132 C C . TRP A 1 156 ? 22.460 5.085 -44.618 1.00 91.44 156 TRP A C 1
ATOM 1134 O O . TRP A 1 156 ? 21.662 6.017 -44.641 1.00 91.44 156 TRP A O 1
ATOM 1144 N N . ASN A 1 157 ? 23.735 5.231 -44.949 1.00 87.62 157 ASN A N 1
ATOM 1145 C CA . ASN A 1 157 ? 24.273 6.438 -45.547 1.00 87.62 157 ASN A CA 1
ATOM 1146 C C . ASN A 1 157 ? 25.388 6.097 -46.534 1.00 87.62 157 ASN A C 1
ATOM 1148 O O . ASN A 1 157 ? 26.094 5.101 -46.380 1.00 87.62 157 ASN A O 1
ATOM 1152 N N . ALA A 1 158 ? 25.532 6.934 -47.547 1.00 87.25 158 ALA A N 1
ATOM 1153 C CA . ALA A 1 158 ? 26.589 6.882 -48.532 1.00 87.25 158 ALA A CA 1
ATOM 1154 C C . ALA A 1 158 ? 27.033 8.308 -48.842 1.00 87.25 158 ALA A C 1
ATOM 1156 O O . ALA A 1 158 ? 26.204 9.208 -48.978 1.00 87.25 158 ALA A O 1
ATOM 1157 N N . GLY A 1 159 ? 28.333 8.530 -48.948 1.00 87.75 159 GLY A N 1
ATOM 1158 C CA . GLY A 1 159 ? 28.878 9.848 -49.192 1.00 87.75 159 GLY A CA 1
ATOM 1159 C C . GLY A 1 159 ? 30.156 9.821 -50.000 1.00 87.75 159 GLY A C 1
ATOM 1160 O O . GLY A 1 159 ? 30.821 8.798 -50.159 1.00 87.75 159 GLY A O 1
ATOM 1161 N N . VAL A 1 160 ? 30.485 10.989 -50.524 1.00 85.88 160 VAL A N 1
ATOM 1162 C CA . VAL A 1 160 ? 31.740 11.256 -51.213 1.00 85.88 160 VAL A CA 1
ATOM 1163 C C . VAL A 1 160 ? 32.452 12.376 -50.482 1.00 85.88 160 VAL A C 1
ATOM 1165 O O . VAL A 1 160 ? 31.821 13.310 -49.982 1.00 85.88 160 VAL A O 1
ATOM 1168 N N . SER A 1 161 ? 33.769 12.290 -50.402 1.00 85.12 161 SER A N 1
ATOM 1169 C CA . SER A 1 161 ? 34.601 13.327 -49.821 1.00 85.12 161 SER A CA 1
ATOM 1170 C C . SER A 1 161 ? 35.781 13.644 -50.721 1.00 85.12 161 SER A C 1
ATOM 1172 O O . SER A 1 161 ? 36.284 12.806 -51.467 1.00 85.12 161 SER A O 1
ATOM 1174 N N . ALA A 1 162 ? 36.211 14.891 -50.657 1.00 81.06 162 ALA A N 1
ATOM 1175 C CA . ALA A 1 162 ? 37.428 15.371 -51.270 1.00 81.06 162 ALA A CA 1
ATOM 1176 C C . ALA A 1 162 ? 38.213 16.118 -50.198 1.00 81.06 162 ALA A C 1
ATOM 1178 O O . ALA A 1 162 ? 37.653 16.951 -49.482 1.00 81.06 162 ALA A O 1
ATOM 1179 N N . SER A 1 163 ? 39.496 15.816 -50.064 1.00 79.81 163 SER A N 1
ATOM 1180 C CA . SER A 1 163 ? 40.390 16.515 -49.154 1.00 79.81 163 SER A CA 1
ATOM 1181 C C . SER A 1 163 ? 41.675 16.929 -49.853 1.00 79.81 163 SER A C 1
ATOM 1183 O O . SER A 1 163 ? 42.135 16.297 -50.798 1.00 79.81 163 SER A O 1
ATOM 1185 N N . TYR A 1 164 ? 42.251 18.024 -49.383 1.00 72.56 164 TYR A N 1
ATOM 1186 C CA . TYR A 1 164 ? 43.519 18.556 -49.848 1.00 72.56 164 TYR A CA 1
ATOM 1187 C C . TYR A 1 164 ? 44.391 18.845 -48.632 1.00 72.56 164 TYR A C 1
ATOM 1189 O O . TYR A 1 164 ? 43.949 19.544 -47.720 1.00 72.56 164 TYR A O 1
ATOM 1197 N N . GLY A 1 165 ? 45.598 18.283 -48.603 1.00 75.50 165 GLY A N 1
ATOM 1198 C CA . GLY A 1 165 ? 46.538 18.434 -47.494 1.00 75.50 165 GLY A CA 1
ATOM 1199 C C . GLY A 1 165 ? 47.995 18.343 -47.935 1.00 75.50 165 GLY A C 1
ATOM 1200 O O . GLY A 1 165 ? 48.298 18.387 -49.126 1.00 75.50 165 GLY A O 1
ATOM 1201 N N . SER A 1 166 ? 48.901 18.203 -46.968 1.00 67.88 166 SER A N 1
ATOM 1202 C CA . SER A 1 166 ? 50.357 18.167 -47.194 1.00 67.88 166 SER A CA 1
ATOM 1203 C C . SER A 1 166 ? 50.824 17.070 -48.163 1.00 67.88 166 SER A C 1
ATOM 1205 O O . SER A 1 166 ? 51.839 17.251 -48.830 1.00 67.88 166 SER A O 1
ATOM 1207 N N . ASP A 1 167 ? 50.058 15.982 -48.288 1.00 72.94 167 ASP A N 1
ATOM 1208 C CA . ASP A 1 167 ? 50.338 14.850 -49.187 1.00 72.94 167 ASP A CA 1
ATOM 1209 C C . ASP A 1 167 ? 49.598 14.945 -50.540 1.00 72.94 167 ASP A C 1
ATOM 1211 O O . ASP A 1 167 ? 49.642 14.019 -51.351 1.00 72.94 167 ASP A O 1
ATOM 1215 N N . GLY A 1 168 ? 48.931 16.074 -50.811 1.00 73.12 168 GLY A N 1
ATOM 1216 C CA . GLY A 1 168 ? 48.205 16.340 -52.052 1.00 73.12 168 GLY A CA 1
ATOM 1217 C C . GLY A 1 168 ? 46.688 16.148 -51.953 1.00 73.12 168 GLY A C 1
ATOM 1218 O O . GLY A 1 168 ? 46.090 16.244 -50.879 1.00 73.12 168 GLY A O 1
ATOM 1219 N N . PHE A 1 169 ? 46.052 15.949 -53.111 1.00 80.38 169 PHE A N 1
ATOM 1220 C CA . PHE A 1 169 ? 44.604 15.779 -53.238 1.00 80.38 169 PHE A CA 1
ATOM 1221 C C . PHE A 1 169 ? 44.205 14.318 -52.991 1.00 80.38 169 PHE A C 1
ATOM 1223 O O . PHE A 1 169 ? 44.763 13.412 -53.610 1.00 80.38 169 PHE A O 1
ATOM 1230 N N . ALA A 1 170 ? 43.197 14.089 -52.153 1.00 79.81 170 ALA A N 1
ATOM 1231 C CA . ALA A 1 170 ? 42.618 12.779 -51.892 1.00 79.81 170 ALA A CA 1
ATOM 1232 C C . ALA A 1 170 ? 41.099 12.787 -52.117 1.00 79.81 170 ALA A C 1
ATOM 1234 O O . ALA A 1 170 ? 40.399 13.733 -51.758 1.00 79.81 170 ALA A O 1
ATOM 1235 N N . PHE A 1 171 ? 40.583 11.703 -52.696 1.00 84.56 171 PHE A N 1
ATOM 1236 C CA . PHE A 1 171 ? 39.150 11.444 -52.828 1.00 84.56 171 PHE A CA 1
ATOM 1237 C C . PHE A 1 171 ? 38.773 10.261 -51.940 1.00 84.56 171 PHE A C 1
ATOM 1239 O O . PHE A 1 171 ? 39.481 9.254 -51.908 1.00 84.56 171 PHE A O 1
ATOM 1246 N N . GLY A 1 172 ? 37.654 10.377 -51.236 1.00 82.56 172 GLY A N 1
ATOM 1247 C CA . GLY A 1 172 ? 37.108 9.340 -50.377 1.00 82.56 172 GLY A CA 1
ATOM 1248 C C . GLY A 1 172 ? 35.676 8.991 -50.759 1.00 82.56 172 GLY A C 1
ATOM 1249 O O . GLY A 1 172 ? 34.904 9.833 -51.216 1.00 82.56 172 GLY A O 1
ATOM 1250 N N . VAL A 1 173 ? 35.316 7.732 -50.537 1.00 83.44 173 VAL A N 1
ATOM 1251 C CA . VAL A 1 173 ? 33.930 7.264 -50.551 1.00 83.44 173 VAL A CA 1
ATOM 1252 C C . VAL A 1 173 ? 33.614 6.696 -49.178 1.00 83.44 173 VAL A C 1
ATOM 1254 O O . VAL A 1 173 ? 34.425 5.976 -48.594 1.00 83.44 173 VAL A O 1
ATOM 1257 N N . THR A 1 174 ? 32.451 7.039 -48.642 1.00 79.38 174 THR A N 1
ATOM 1258 C CA . THR A 1 174 ? 31.961 6.516 -47.371 1.00 79.38 174 THR A CA 1
ATOM 1259 C C . THR A 1 174 ? 30.658 5.777 -47.610 1.00 79.38 174 THR A C 1
ATOM 1261 O O . THR A 1 174 ? 29.808 6.200 -48.387 1.00 79.38 174 THR A O 1
ATOM 1264 N N . ALA A 1 175 ? 30.503 4.643 -46.944 1.00 86.44 175 ALA A N 1
ATOM 1265 C CA . ALA A 1 175 ? 29.249 3.917 -46.889 1.00 86.44 175 ALA A CA 1
ATOM 1266 C C . ALA A 1 175 ? 29.105 3.351 -45.482 1.00 86.44 175 ALA A C 1
ATOM 1268 O O . ALA A 1 175 ? 30.067 2.839 -44.907 1.00 86.44 175 ALA A O 1
ATOM 1269 N N . GLY A 1 176 ? 27.910 3.466 -44.921 1.00 83.88 176 GLY A N 1
ATOM 1270 C CA . GLY A 1 176 ? 27.619 3.029 -43.569 1.00 83.88 176 GLY A CA 1
ATOM 1271 C C . GLY A 1 176 ? 26.191 2.528 -43.454 1.00 83.88 176 GLY A C 1
ATOM 1272 O O . GLY A 1 176 ? 25.277 3.046 -44.089 1.00 83.88 176 GLY A O 1
ATOM 1273 N N . GLY A 1 177 ? 25.999 1.516 -42.620 1.00 89.31 177 GLY A N 1
ATOM 1274 C CA . GLY A 1 177 ? 24.688 1.009 -42.248 1.00 89.31 177 GLY A CA 1
ATOM 1275 C C . GLY A 1 177 ? 24.650 0.762 -40.751 1.00 89.31 177 GLY A C 1
ATOM 1276 O O . GLY A 1 177 ? 25.635 0.315 -40.165 1.00 89.31 177 GLY A O 1
ATOM 1277 N N . ASN A 1 178 ? 23.517 1.053 -40.128 1.00 83.38 178 ASN A N 1
ATOM 1278 C CA . ASN A 1 178 ? 23.281 0.766 -38.725 1.00 83.38 178 ASN A CA 1
ATOM 1279 C C . ASN A 1 178 ? 21.950 0.037 -38.565 1.00 83.38 178 ASN A C 1
ATOM 1281 O O . ASN A 1 178 ? 20.955 0.374 -39.201 1.00 83.38 178 ASN A O 1
ATOM 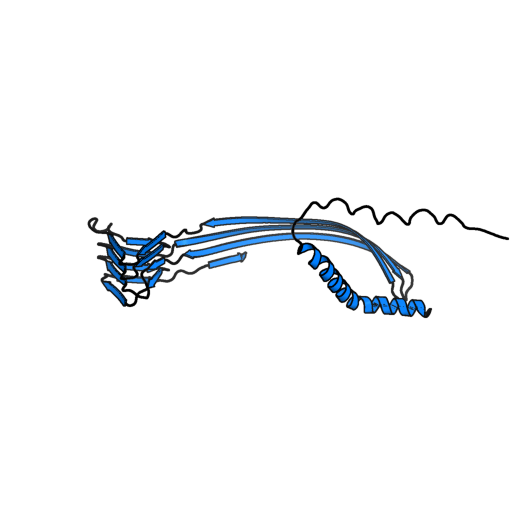1285 N N . TYR A 1 179 ? 21.932 -0.954 -37.685 1.00 91.81 179 TYR A N 1
ATOM 1286 C CA . TYR A 1 179 ? 20.726 -1.655 -37.271 1.00 91.81 179 TYR A CA 1
ATOM 1287 C C . TYR A 1 179 ? 20.790 -1.872 -35.764 1.00 91.81 179 TYR A C 1
ATOM 1289 O O . TYR A 1 179 ? 21.804 -2.335 -35.246 1.00 91.81 179 TYR A O 1
ATOM 1297 N N . GLY A 1 180 ? 19.716 -1.528 -35.065 1.00 88.38 180 GLY A N 1
ATOM 1298 C CA . GLY A 1 180 ? 19.592 -1.676 -33.625 1.00 88.38 180 GLY A CA 1
ATOM 1299 C C . GLY A 1 180 ? 18.225 -2.230 -33.253 1.00 88.38 180 GLY A C 1
ATOM 1300 O O . GLY A 1 180 ? 17.201 -1.845 -33.813 1.00 88.38 180 GLY A O 1
ATOM 1301 N N . LYS A 1 181 ? 18.198 -3.134 -32.276 1.00 92.50 181 LYS A N 1
ATOM 1302 C CA . LYS A 1 181 ? 16.964 -3.612 -31.656 1.00 92.50 181 LYS A CA 1
ATOM 1303 C C . LYS A 1 181 ? 17.144 -3.623 -30.145 1.00 92.50 181 LYS A C 1
ATOM 1305 O O . LYS A 1 181 ? 18.172 -4.078 -29.658 1.00 92.50 181 LYS A O 1
ATOM 1310 N N . GLY A 1 182 ? 16.135 -3.146 -29.432 1.00 87.69 182 GLY A N 1
ATOM 1311 C CA . GLY A 1 182 ? 16.051 -3.186 -27.979 1.00 87.69 182 GLY A CA 1
ATOM 1312 C C . GLY A 1 182 ? 14.678 -3.672 -27.536 1.00 87.69 182 GLY A C 1
ATOM 1313 O O . GLY A 1 182 ? 13.683 -3.501 -28.242 1.00 87.69 182 GLY A O 1
ATOM 1314 N N . TYR A 1 183 ? 14.633 -4.292 -26.371 1.00 89.25 183 TYR A N 1
ATOM 1315 C CA . TYR A 1 183 ? 13.408 -4.576 -25.640 1.00 89.25 183 TYR A CA 1
ATOM 1316 C C . TYR A 1 183 ? 13.636 -4.192 -24.181 1.00 89.25 183 TYR A C 1
ATOM 1318 O O . TYR A 1 183 ? 14.780 -4.166 -23.732 1.00 89.25 183 TYR A O 1
ATOM 1326 N N . GLY A 1 184 ? 12.563 -3.865 -23.475 1.00 87.81 184 GLY A N 1
ATOM 1327 C CA . GLY A 1 184 ? 12.619 -3.580 -22.048 1.00 87.81 184 GLY A CA 1
ATOM 1328 C C . GLY A 1 184 ? 11.280 -3.887 -21.406 1.00 87.81 184 GLY A C 1
ATOM 1329 O O . GLY A 1 184 ? 10.248 -3.438 -21.909 1.00 87.81 184 GLY A O 1
ATOM 1330 N N . ASN A 1 185 ? 11.288 -4.652 -20.324 1.00 89.12 185 ASN A N 1
ATOM 1331 C CA . ASN A 1 185 ? 10.100 -4.972 -19.548 1.00 89.12 185 ASN A CA 1
ATOM 1332 C C . ASN A 1 185 ? 10.284 -4.471 -18.117 1.00 89.12 185 ASN A C 1
ATOM 1334 O O . ASN A 1 185 ? 11.255 -4.839 -17.461 1.00 89.12 185 ASN A O 1
ATOM 1338 N N . GLY A 1 186 ? 9.337 -3.668 -17.642 1.00 88.81 186 GLY A N 1
ATOM 1339 C CA . GLY A 1 186 ? 9.226 -3.265 -16.245 1.00 88.81 186 GLY A CA 1
ATOM 1340 C C . GLY A 1 186 ? 8.043 -3.970 -15.592 1.00 88.81 186 GLY A C 1
ATOM 1341 O O . GLY A 1 186 ? 6.947 -3.963 -16.150 1.00 88.81 186 GLY A O 1
ATOM 1342 N N . ASP A 1 187 ? 8.247 -4.577 -14.430 1.00 91.38 187 ASP A N 1
ATOM 1343 C CA . ASP A 1 187 ? 7.175 -5.101 -13.585 1.00 91.38 187 ASP A CA 1
ATOM 1344 C C . ASP A 1 187 ? 7.320 -4.520 -12.178 1.00 91.38 187 ASP A C 1
ATOM 1346 O O . ASP A 1 187 ? 8.344 -4.689 -11.517 1.00 91.38 187 ASP A O 1
ATOM 1350 N N . GLU A 1 188 ? 6.282 -3.836 -11.715 1.00 92.75 188 GLU A N 1
ATOM 1351 C CA . GLU A 1 188 ? 6.245 -3.138 -10.440 1.00 92.75 188 GLU A CA 1
ATOM 1352 C C . GLU A 1 188 ? 5.013 -3.565 -9.630 1.00 92.75 188 GLU A C 1
ATOM 1354 O O . GLU A 1 188 ? 3.899 -3.700 -10.144 1.00 92.75 188 GLU A O 1
ATOM 1359 N N . THR A 1 189 ? 5.224 -3.788 -8.335 1.00 93.94 189 THR A N 1
ATOM 1360 C CA . THR A 1 189 ? 4.174 -3.925 -7.327 1.00 93.94 189 THR A CA 1
ATOM 1361 C C . THR A 1 189 ? 4.398 -2.856 -6.277 1.00 93.94 189 THR A C 1
ATOM 1363 O O . THR A 1 189 ? 5.454 -2.832 -5.649 1.00 93.94 189 THR A O 1
ATOM 1366 N N . THR A 1 190 ? 3.390 -2.021 -6.066 1.00 94.00 190 THR A N 1
ATOM 1367 C CA . THR A 1 190 ? 3.361 -1.021 -4.996 1.00 94.00 190 THR A CA 1
ATOM 1368 C C . THR A 1 190 ? 2.154 -1.241 -4.098 1.00 94.00 190 THR A C 1
ATOM 1370 O O . THR A 1 190 ? 1.231 -1.985 -4.444 1.00 94.00 190 THR A O 1
ATOM 1373 N N . TRP A 1 191 ? 2.151 -0.624 -2.921 1.00 95.69 191 TRP A N 1
ATOM 1374 C CA . TRP A 1 191 ? 1.068 -0.781 -1.956 1.00 95.69 191 TRP A CA 1
ATOM 1375 C C . TRP A 1 191 ? 0.485 0.553 -1.519 1.00 95.69 191 TRP A C 1
ATOM 1377 O O . TRP A 1 191 ? 1.183 1.445 -1.039 1.00 95.69 191 TRP A O 1
ATOM 1387 N N . ARG A 1 192 ? -0.842 0.656 -1.585 1.00 95.12 192 ARG A N 1
ATOM 1388 C CA . ARG A 1 192 ? -1.562 1.768 -0.986 1.00 95.12 192 ARG A CA 1
ATOM 1389 C C . ARG A 1 192 ? -1.818 1.495 0.491 1.00 95.12 192 ARG A C 1
ATOM 1391 O O . ARG A 1 192 ? -2.712 0.723 0.839 1.00 95.12 192 ARG A O 1
ATOM 1398 N N . THR A 1 193 ? -1.087 2.195 1.344 1.00 96.44 193 THR A N 1
ATOM 1399 C CA . THR A 1 193 ? -1.241 2.168 2.804 1.00 96.44 193 THR A CA 1
ATOM 1400 C C . THR A 1 193 ? -2.647 2.574 3.253 1.00 96.44 193 THR A C 1
ATOM 1402 O O . THR A 1 193 ? -3.192 3.550 2.740 1.00 96.44 193 THR A O 1
ATOM 1405 N N . SER A 1 194 ? -3.222 1.866 4.229 1.00 97.69 194 SER A N 1
ATOM 1406 C CA . SER A 1 194 ? -4.421 2.329 4.955 1.00 97.69 194 SER A CA 1
ATOM 1407 C C . SER A 1 194 ? -4.035 3.236 6.121 1.00 97.69 194 SER A C 1
ATOM 1409 O O . SER A 1 194 ? -3.098 2.907 6.849 1.00 97.69 194 SER A O 1
ATOM 1411 N N . HIS A 1 195 ? -4.757 4.338 6.332 1.00 97.94 195 HIS A N 1
ATOM 1412 C CA . HIS A 1 195 ? -4.504 5.268 7.440 1.00 97.94 195 HIS A CA 1
ATOM 1413 C C . HIS A 1 195 ? -5.682 5.293 8.403 1.00 97.94 195 HIS A C 1
ATOM 1415 O O . HIS A 1 195 ? -6.790 5.675 8.037 1.00 97.94 195 HIS A O 1
ATOM 1421 N N . ILE A 1 196 ? -5.438 4.906 9.647 1.00 98.38 196 ILE A N 1
ATOM 1422 C CA . ILE A 1 196 ? -6.479 4.694 10.644 1.00 98.38 196 ILE A CA 1
ATOM 1423 C C . ILE A 1 196 ? -6.264 5.640 11.818 1.00 98.38 196 ILE A C 1
ATOM 1425 O O . ILE A 1 196 ? -5.203 5.631 12.427 1.00 98.38 196 ILE A O 1
ATOM 1429 N N . GLY A 1 197 ? -7.274 6.424 12.169 1.00 98.00 197 GLY A N 1
ATOM 1430 C CA . GLY A 1 197 ? -7.244 7.369 13.275 1.00 98.00 197 GLY A CA 1
ATOM 1431 C C . GLY A 1 197 ? -6.766 8.774 12.909 1.00 98.00 197 GLY A C 1
ATOM 1432 O O . GLY A 1 197 ? -6.648 9.162 11.745 1.00 98.00 197 GLY A O 1
ATOM 1433 N N . ASP A 1 198 ? -6.510 9.575 13.939 1.00 98.06 198 ASP A N 1
ATOM 1434 C CA . ASP A 1 198 ? -5.939 10.914 13.818 1.00 98.06 198 ASP A CA 1
ATOM 1435 C C . ASP A 1 198 ? -4.899 11.136 14.917 1.00 98.06 198 ASP A C 1
ATOM 1437 O O . ASP A 1 198 ? -5.102 10.748 16.062 1.00 98.06 198 ASP A O 1
ATOM 1441 N N . LYS A 1 199 ? -3.784 11.795 14.594 1.00 97.19 199 LYS A N 1
ATOM 1442 C CA . LYS A 1 199 ? -2.699 12.040 15.560 1.00 97.19 199 LYS A CA 1
ATOM 1443 C C . LYS A 1 199 ? -3.132 12.902 16.755 1.00 97.19 199 LYS A C 1
ATOM 1445 O O . LYS A 1 199 ? -2.477 12.856 17.792 1.00 97.19 199 LYS A O 1
ATOM 1450 N N . ALA A 1 200 ? -4.193 13.699 16.618 1.00 96.56 200 ALA A N 1
ATOM 1451 C CA . ALA A 1 200 ? -4.705 14.575 17.667 1.00 96.56 200 ALA A CA 1
ATOM 1452 C C . ALA A 1 200 ? -5.781 13.921 18.554 1.00 96.56 200 ALA A C 1
ATOM 1454 O O . ALA A 1 200 ? -6.124 14.493 19.591 1.00 96.56 200 ALA A O 1
ATOM 1455 N N . SER A 1 201 ? -6.298 12.743 18.189 1.00 97.94 201 SER A N 1
ATOM 1456 C CA . SER A 1 201 ? -7.390 12.067 18.899 1.00 97.94 201 SER A CA 1
ATOM 1457 C C . SER A 1 201 ? -7.033 10.632 19.285 1.00 97.94 201 SER A C 1
ATOM 1459 O O . SER A 1 201 ? -5.968 10.128 18.942 1.00 97.94 201 SER A O 1
ATOM 1461 N N . ASN A 1 202 ? -7.888 9.974 20.063 1.00 98.25 202 ASN A N 1
ATOM 1462 C CA . ASN A 1 202 ? -7.642 8.595 20.479 1.00 98.25 202 ASN A CA 1
ATOM 1463 C C . ASN A 1 202 ? -8.150 7.618 19.415 1.00 98.25 202 ASN A C 1
ATOM 1465 O O . ASN A 1 202 ? -9.231 7.821 18.854 1.00 98.25 202 ASN A O 1
ATOM 1469 N N . THR A 1 203 ? -7.415 6.526 19.219 1.00 98.56 203 THR A N 1
ATOM 1470 C CA . THR A 1 203 ? -7.836 5.410 18.367 1.00 98.56 203 THR A CA 1
ATOM 1471 C C . THR A 1 203 ? -8.016 4.159 19.209 1.00 98.56 203 THR A C 1
ATOM 1473 O O . THR A 1 203 ? -7.113 3.765 19.944 1.00 98.56 203 THR A O 1
ATOM 1476 N N . VAL A 1 204 ? -9.197 3.551 19.132 1.00 98.69 204 VAL A N 1
ATOM 1477 C CA . VAL A 1 204 ? -9.585 2.401 19.955 1.00 98.69 204 VAL A CA 1
ATOM 1478 C C . VAL A 1 204 ? -10.013 1.247 19.057 1.00 98.69 204 VAL A C 1
ATOM 1480 O O . VAL A 1 204 ? -10.877 1.426 18.200 1.00 98.69 204 VAL A O 1
ATOM 1483 N N . MET A 1 205 ? -9.425 0.075 19.268 1.00 98.50 205 MET A N 1
ATOM 1484 C CA . MET A 1 205 ? -9.747 -1.172 18.577 1.00 98.50 205 MET A CA 1
ATOM 1485 C C . MET A 1 205 ? -10.218 -2.190 19.611 1.00 98.50 205 MET A C 1
ATOM 1487 O O . MET A 1 205 ? -9.506 -2.440 20.582 1.00 98.50 205 MET A O 1
ATOM 1491 N N . VAL A 1 206 ? -11.414 -2.736 19.416 1.00 98.31 206 VAL A N 1
ATOM 1492 C CA . VAL A 1 206 ? -11.961 -3.811 20.247 1.00 98.31 206 VAL A CA 1
ATOM 1493 C C . VAL A 1 206 ? -12.423 -4.930 19.325 1.00 98.31 206 VAL A C 1
ATOM 1495 O O . VAL A 1 206 ? -13.317 -4.692 18.509 1.00 98.31 206 VAL A O 1
ATOM 1498 N N . SER A 1 207 ? -11.806 -6.105 19.430 1.00 97.38 207 SER A N 1
ATOM 1499 C CA . SER A 1 207 ? -12.141 -7.283 18.623 1.00 97.38 207 SER A CA 1
ATOM 1500 C C . SER A 1 207 ? -12.334 -8.506 19.513 1.00 97.38 207 SER A C 1
ATOM 1502 O O . SER A 1 207 ? -11.546 -8.723 20.433 1.00 97.38 207 SER A O 1
ATOM 1504 N N . GLY A 1 208 ? -13.370 -9.304 19.243 1.00 96.06 208 GLY A N 1
ATOM 1505 C CA . GLY A 1 208 ? -13.553 -10.598 19.909 1.00 96.06 208 GLY A CA 1
ATOM 1506 C C . GLY A 1 208 ? -12.530 -11.649 19.467 1.00 96.06 208 GLY A C 1
ATOM 1507 O O . GLY A 1 208 ? -12.175 -12.513 20.264 1.00 96.06 208 GLY A O 1
ATOM 1508 N N . GLY A 1 209 ? -12.020 -11.528 18.238 1.00 95.50 209 GLY A N 1
ATOM 1509 C CA . GLY A 1 209 ? -10.969 -12.356 17.651 1.00 95.50 209 GLY A CA 1
ATOM 1510 C C . GLY A 1 209 ? -9.685 -11.573 17.359 1.00 95.50 209 GLY A C 1
ATOM 1511 O O . GLY A 1 209 ? -9.272 -10.676 18.109 1.00 95.50 209 GLY A O 1
ATOM 1512 N N . ASN A 1 210 ? -9.022 -11.915 16.253 1.00 97.62 210 ASN A N 1
ATOM 1513 C CA . ASN A 1 210 ? -7.708 -11.378 15.898 1.00 97.62 210 ASN A CA 1
ATOM 1514 C C . ASN A 1 210 ? -7.781 -9.974 15.280 1.00 97.62 210 ASN A C 1
ATOM 1516 O O . ASN A 1 210 ? -8.702 -9.626 14.544 1.00 97.62 210 ASN A O 1
ATOM 1520 N N . THR A 1 211 ? -6.738 -9.176 15.510 1.00 98.50 211 THR A N 1
ATOM 1521 C CA . THR A 1 211 ? -6.536 -7.892 14.836 1.00 98.50 211 THR A CA 1
ATOM 1522 C C . THR A 1 211 ? -5.242 -7.896 14.022 1.00 98.50 211 THR A C 1
ATOM 1524 O O . THR A 1 211 ? -4.161 -8.199 14.536 1.00 98.50 211 THR A O 1
ATOM 1527 N N . THR A 1 212 ? -5.328 -7.498 12.751 1.00 98.69 212 THR A N 1
ATOM 1528 C CA . THR A 1 212 ? -4.190 -7.425 11.826 1.00 98.69 212 THR A CA 1
ATOM 1529 C C . THR A 1 212 ? -3.988 -6.012 11.291 1.00 98.69 212 THR A C 1
ATOM 1531 O O . THR A 1 212 ? -4.889 -5.408 10.717 1.00 98.69 212 THR A O 1
ATOM 1534 N N . VAL A 1 213 ? -2.758 -5.510 11.384 1.00 98.44 213 VAL A N 1
ATOM 1535 C CA . VAL A 1 213 ? -2.295 -4.257 10.776 1.00 98.44 213 VAL A CA 1
ATOM 1536 C C . VAL A 1 213 ? -1.175 -4.588 9.791 1.00 98.44 213 VAL A C 1
ATOM 1538 O O . VAL A 1 213 ? -0.013 -4.734 10.174 1.00 98.44 213 VAL A O 1
ATOM 1541 N N . LYS A 1 214 ? -1.509 -4.735 8.505 1.00 98.38 214 LYS A N 1
ATOM 1542 C CA . LYS A 1 214 ? -0.562 -5.150 7.459 1.00 98.38 214 LYS A CA 1
ATOM 1543 C C . LYS A 1 214 ? -0.435 -4.106 6.359 1.00 98.38 214 LYS A C 1
ATOM 1545 O O . LYS A 1 214 ? -1.342 -3.923 5.553 1.00 98.38 214 LYS A O 1
ATOM 1550 N N . GLY A 1 215 ? 0.713 -3.436 6.297 1.00 96.56 215 GLY A N 1
ATOM 1551 C CA . GLY A 1 215 ? 0.909 -2.310 5.381 1.00 96.56 215 GLY A CA 1
ATOM 1552 C C . GLY A 1 215 ? -0.027 -1.133 5.688 1.00 96.56 215 GLY A C 1
ATOM 1553 O O . GLY A 1 215 ? -0.340 -0.341 4.808 1.00 96.56 215 GLY A O 1
ATOM 1554 N N . ALA A 1 216 ? -0.509 -1.031 6.924 1.00 97.75 216 ALA A N 1
ATOM 1555 C CA . ALA A 1 216 ? -1.391 0.031 7.385 1.00 97.75 216 ALA A CA 1
ATOM 1556 C C . ALA A 1 216 ? -0.726 0.824 8.514 1.00 97.75 216 ALA A C 1
ATOM 1558 O O . ALA A 1 216 ? 0.176 0.333 9.194 1.00 97.75 216 ALA A O 1
ATOM 1559 N N . GLN A 1 217 ? -1.176 2.060 8.708 1.00 97.50 217 GLN A N 1
ATOM 1560 C CA . GLN A 1 217 ? -0.733 2.940 9.779 1.00 97.50 217 GLN A CA 1
ATOM 1561 C C . GLN A 1 217 ? -1.903 3.251 10.701 1.00 97.50 217 GLN A C 1
ATOM 1563 O O . GLN A 1 217 ? -2.939 3.740 10.252 1.00 97.50 217 GLN A O 1
ATOM 1568 N N . VAL A 1 218 ? -1.708 3.012 11.995 1.00 97.94 218 VAL A N 1
ATOM 1569 C CA . VAL A 1 218 ? -2.643 3.420 13.044 1.00 97.94 218 VAL A CA 1
ATOM 1570 C C . VAL A 1 218 ? -2.067 4.648 13.744 1.00 97.94 218 VAL A C 1
ATOM 1572 O O . VAL A 1 218 ? -0.918 4.655 14.181 1.00 97.94 218 VAL A O 1
ATOM 1575 N N . LEU A 1 219 ? -2.859 5.710 13.802 1.00 97.56 219 LEU A N 1
ATOM 1576 C CA . LEU A 1 219 ? -2.521 7.034 14.301 1.00 97.56 219 LEU A CA 1
ATOM 1577 C C . LEU A 1 219 ? -3.384 7.334 15.522 1.00 97.56 219 LEU A C 1
ATOM 1579 O O . LEU A 1 219 ? -4.570 7.019 15.543 1.00 97.56 219 LEU A O 1
ATOM 1583 N N . GLY A 1 220 ? -2.807 7.979 16.526 1.00 96.81 220 GLY A N 1
ATOM 1584 C CA . GLY A 1 220 ? -3.537 8.384 17.718 1.00 96.81 220 GLY A CA 1
ATOM 1585 C C . GLY A 1 220 ? -2.654 9.188 18.659 1.00 96.81 220 GLY A C 1
ATOM 1586 O O . GLY A 1 220 ? -1.445 8.962 18.713 1.00 96.81 220 GLY A O 1
ATOM 1587 N N . LYS A 1 221 ? -3.256 10.088 19.437 1.00 97.88 221 LYS A N 1
ATOM 1588 C CA . LYS A 1 221 ? -2.655 10.605 20.674 1.00 97.88 221 LYS A CA 1
ATOM 1589 C C . LYS A 1 221 ? -2.459 9.465 21.675 1.00 97.88 221 LYS A C 1
ATOM 1591 O O . LYS A 1 221 ? -1.445 9.407 22.365 1.00 97.88 221 LYS A O 1
ATOM 1596 N N . SER A 1 222 ? -3.428 8.558 21.726 1.00 97.50 222 SER A N 1
ATOM 1597 C CA . SER A 1 222 ? -3.300 7.232 22.316 1.00 97.50 222 SER A CA 1
ATOM 1598 C C . SER A 1 222 ? -3.910 6.193 21.379 1.00 97.50 222 SER A C 1
ATOM 1600 O O . SER A 1 222 ? -4.832 6.491 20.614 1.00 97.50 222 SER A O 1
ATOM 1602 N N . ILE A 1 223 ? -3.369 4.978 21.438 1.00 97.94 223 ILE A N 1
ATOM 1603 C CA . ILE A 1 223 ? -3.884 3.810 20.728 1.00 97.94 223 ILE A CA 1
ATOM 1604 C C . ILE A 1 223 ? -4.206 2.764 21.790 1.00 97.94 223 ILE A C 1
ATOM 1606 O O . ILE A 1 223 ? -3.332 2.395 22.573 1.00 97.94 223 ILE A O 1
ATOM 1610 N N . ILE A 1 224 ? -5.465 2.340 21.849 1.00 98.12 224 ILE A N 1
ATOM 1611 C CA . ILE A 1 224 ? -5.969 1.363 22.816 1.00 98.12 224 ILE A CA 1
ATOM 1612 C C . ILE A 1 224 ? -6.467 0.158 22.026 1.00 98.12 224 ILE A C 1
ATOM 1614 O O . ILE A 1 224 ? -7.231 0.323 21.076 1.00 98.12 224 ILE A O 1
ATOM 1618 N N . SER A 1 225 ? -6.021 -1.033 22.410 1.00 96.94 225 SER A N 1
ATOM 1619 C CA . SER A 1 225 ? -6.369 -2.288 21.750 1.00 96.94 225 SER A CA 1
ATOM 1620 C C . SER A 1 225 ? -6.816 -3.287 22.808 1.00 96.94 225 SER A C 1
ATOM 1622 O O . SER A 1 225 ? -6.036 -3.598 23.705 1.00 96.94 225 SER A O 1
ATOM 1624 N N . ASP A 1 226 ? -8.051 -3.759 22.699 1.00 97.94 226 ASP A N 1
ATOM 1625 C CA . ASP A 1 226 ? -8.601 -4.872 23.473 1.00 97.94 226 ASP A CA 1
ATOM 1626 C C . ASP A 1 226 ? -8.959 -5.981 22.478 1.00 97.94 226 ASP A C 1
ATOM 1628 O O . ASP A 1 226 ? -9.987 -5.919 21.806 1.00 97.94 226 ASP A O 1
ATOM 1632 N N . VAL A 1 227 ? -7.998 -6.870 22.234 1.00 96.81 227 VAL A N 1
ATOM 1633 C CA . VAL A 1 227 ? -7.990 -7.819 21.109 1.00 96.81 227 VAL A CA 1
ATOM 1634 C C . VAL A 1 227 ? -7.324 -9.115 21.564 1.00 96.81 227 VAL A C 1
ATOM 1636 O O . VAL A 1 227 ? -6.444 -9.067 22.428 1.00 96.81 227 VAL A O 1
ATOM 1639 N N . GLU A 1 228 ? -7.680 -10.255 20.970 1.00 95.56 228 GLU A N 1
ATOM 1640 C CA . GLU A 1 228 ? -7.081 -11.543 21.348 1.00 95.56 228 GLU A CA 1
ATOM 1641 C C . GLU A 1 228 ? -5.602 -11.617 20.936 1.00 95.56 228 GLU A C 1
ATOM 1643 O O . GLU A 1 228 ? -4.714 -11.798 21.770 1.00 95.56 228 GLU A O 1
ATOM 1648 N N . ASN A 1 229 ? -5.326 -11.409 19.644 1.00 97.88 229 ASN A N 1
ATOM 1649 C CA . ASN A 1 229 ? -3.973 -11.326 19.102 1.00 97.88 229 ASN A CA 1
ATOM 1650 C C . ASN A 1 229 ? -3.832 -10.098 18.205 1.00 97.88 229 ASN A C 1
ATOM 1652 O O . ASN A 1 229 ? -4.718 -9.791 17.408 1.00 97.88 229 ASN A O 1
ATOM 1656 N N . LEU A 1 230 ? -2.678 -9.432 18.287 1.00 97.94 230 LEU A N 1
ATOM 1657 C CA . LEU A 1 230 ? -2.337 -8.292 17.440 1.00 97.94 230 LEU A CA 1
ATOM 1658 C C . LEU A 1 230 ? -1.156 -8.634 16.530 1.00 97.94 230 LEU A C 1
ATOM 1660 O O . LEU A 1 230 ? -0.028 -8.796 16.995 1.00 97.94 230 LEU A O 1
ATOM 1664 N N . THR A 1 231 ? -1.403 -8.680 15.221 1.00 98.31 231 THR A N 1
ATOM 1665 C CA . THR A 1 231 ? -0.360 -8.869 14.205 1.00 98.31 231 THR A CA 1
ATOM 1666 C C . THR A 1 231 ? -0.046 -7.552 13.513 1.00 98.31 231 THR A C 1
ATOM 1668 O O . THR A 1 231 ? -0.933 -6.917 12.950 1.00 98.31 231 THR A O 1
ATOM 1671 N N . ILE A 1 232 ? 1.230 -7.163 13.488 1.00 97.88 232 ILE A N 1
ATOM 1672 C CA . ILE A 1 232 ? 1.701 -5.970 12.775 1.00 97.8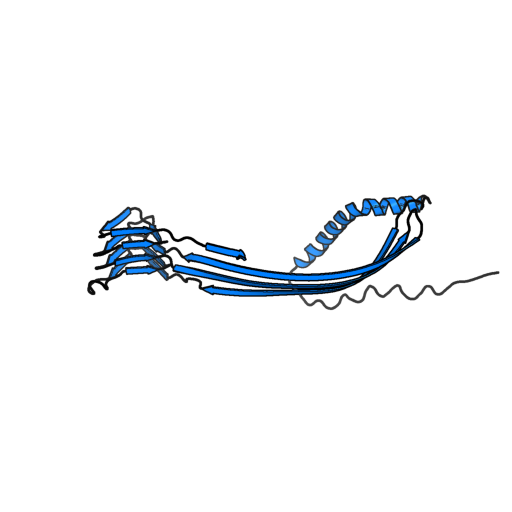8 232 ILE A CA 1
ATOM 1673 C C . ILE A 1 232 ? 2.765 -6.386 11.765 1.00 97.88 232 ILE A C 1
ATOM 1675 O O . ILE A 1 232 ? 3.778 -6.980 12.129 1.00 97.88 232 ILE A O 1
ATOM 1679 N N . ALA A 1 233 ? 2.541 -6.067 10.493 1.00 97.25 233 ALA A N 1
ATOM 1680 C CA . ALA A 1 233 ? 3.447 -6.423 9.410 1.00 97.25 233 ALA A CA 1
ATOM 1681 C C . ALA A 1 233 ? 3.567 -5.299 8.377 1.00 97.25 233 ALA A C 1
ATOM 1683 O O . ALA A 1 233 ? 2.608 -4.590 8.073 1.00 97.25 233 ALA A O 1
ATOM 1684 N N . SER A 1 234 ? 4.748 -5.160 7.785 1.00 95.75 234 SER A N 1
ATOM 1685 C CA . SER A 1 234 ? 4.941 -4.321 6.606 1.00 95.75 234 SER A CA 1
ATOM 1686 C C . SER A 1 234 ? 4.662 -5.104 5.322 1.00 95.75 234 SER A C 1
ATOM 1688 O O . SER A 1 234 ? 4.623 -6.337 5.294 1.00 95.75 234 SER A O 1
ATOM 1690 N N . VAL A 1 235 ? 4.462 -4.362 4.240 1.00 95.69 235 VAL A N 1
ATOM 1691 C CA . VAL A 1 235 ? 4.480 -4.867 2.866 1.00 95.69 235 VAL A CA 1
ATOM 1692 C C . VAL A 1 235 ? 5.611 -4.159 2.128 1.00 95.69 235 VAL A C 1
ATOM 1694 O O . VAL A 1 235 ? 5.970 -3.040 2.494 1.00 95.69 235 VAL A O 1
ATOM 1697 N N . GLN A 1 236 ? 6.212 -4.830 1.148 1.00 92.12 236 GLN A N 1
ATOM 1698 C CA . GLN A 1 236 ? 7.328 -4.284 0.380 1.00 92.12 236 GLN A CA 1
ATOM 1699 C C . GLN A 1 236 ? 6.889 -4.001 -1.048 1.00 92.12 236 GLN A C 1
ATOM 1701 O O . GLN A 1 236 ? 6.218 -4.829 -1.674 1.00 92.12 236 GLN A O 1
ATOM 1706 N N . ASP A 1 237 ? 7.308 -2.846 -1.545 1.00 90.50 237 ASP A N 1
ATOM 1707 C CA . ASP A 1 237 ? 7.248 -2.536 -2.962 1.00 90.50 237 ASP A CA 1
ATOM 1708 C C . ASP A 1 237 ? 8.350 -3.315 -3.691 1.00 90.50 237 ASP A C 1
ATOM 1710 O O . ASP A 1 237 ? 9.443 -3.532 -3.160 1.00 90.50 237 ASP A O 1
ATOM 1714 N N . THR A 1 238 ? 8.070 -3.755 -4.913 1.00 89.94 238 THR A N 1
ATOM 1715 C CA . THR A 1 238 ? 9.029 -4.488 -5.747 1.00 89.94 238 THR A CA 1
ATOM 1716 C C . THR A 1 238 ? 9.039 -3.905 -7.145 1.00 89.94 238 THR A C 1
ATOM 1718 O O . THR A 1 238 ? 7.972 -3.717 -7.721 1.00 89.94 238 THR A O 1
ATOM 1721 N N . MET A 1 239 ? 10.221 -3.706 -7.720 1.00 85.81 239 MET A N 1
ATOM 1722 C CA . MET A 1 239 ? 10.390 -3.306 -9.114 1.00 85.81 239 MET A CA 1
ATOM 1723 C C . MET A 1 239 ? 11.433 -4.211 -9.770 1.00 85.81 239 MET A C 1
ATOM 1725 O O . MET A 1 239 ? 12.521 -4.408 -9.229 1.00 85.81 239 MET A O 1
ATOM 1729 N N . SER A 1 240 ? 11.094 -4.778 -10.924 1.00 86.56 240 SER A N 1
ATOM 1730 C CA . SER A 1 240 ? 11.979 -5.598 -11.747 1.00 86.56 240 SER A CA 1
ATOM 1731 C C . SER A 1 240 ? 12.065 -5.006 -13.149 1.00 86.56 240 SER A C 1
ATOM 1733 O O . SER A 1 240 ? 11.046 -4.613 -13.714 1.00 86.56 240 SER A O 1
ATOM 1735 N N . TYR A 1 241 ? 13.279 -4.937 -13.695 1.00 79.50 241 TYR A N 1
ATOM 1736 C CA . TYR A 1 241 ? 13.541 -4.465 -15.051 1.00 79.50 241 TYR A CA 1
ATOM 1737 C C . TYR A 1 241 ? 14.375 -5.509 -15.798 1.00 79.50 241 TYR A C 1
ATOM 1739 O O . TYR A 1 241 ? 15.389 -5.972 -15.270 1.00 79.50 241 TYR A O 1
ATOM 1747 N N . THR A 1 242 ? 13.943 -5.890 -17.001 1.00 72.75 242 THR A N 1
ATOM 1748 C CA . THR A 1 242 ? 14.587 -6.922 -17.840 1.00 72.75 242 THR A CA 1
ATOM 1749 C C . THR A 1 242 ? 14.646 -6.536 -19.305 1.00 72.75 242 THR A C 1
ATOM 1751 O O . THR A 1 242 ? 13.756 -5.776 -19.750 1.00 72.75 242 THR A O 1
#

Secondary structure (DSSP, 8-state):
---------S-S-SSSS----------TTTTHHHHHHHHHHHHHHHHHTHHHHHHHHHHHTT-TTS--EEEEEEEEEEEEEEEEEEEEEPPPP-EEEESSEEEEEE-SSGGG--EEEES-EEEESSEEEEEESS-EEEEPEEEEEEEEEEEEEEEEEEEEEEEEETTEEEEEEEEEEEEEEEEEEEEEEEEE-EEEE-TTSEEEEEESS-EEEESEEEE-SEEEEE-S-EEEE----EEEE-

Radius of gyration: 37.37 Å; chains: 1; bounding box: 76×57×102 Å

InterPro domains:
  IPR025157 Hemagglutinin repeat [PF13332] (76-241)